Protein AF-A0A954RBP2-F1 (afdb_monomer)

Radius of gyration: 25.39 Å; Cα contacts (8 Å, |Δi|>4): 674; chains: 1; bounding box: 64×48×70 Å

pLDDT: mean 93.19, std 7.04, range [57.62, 98.81]

Foldseek 3Di:
DVVVVVVVVVVVVCVVCVVVVNQQADKDKDKDPWADDPPDDQPLAPDGDLDPTCNTAPMDIDIDRNNQFDPPQDQLADAHPLQVVQQVCVVVVPDCPPPPPNDDDRPHHHCNCSRNVHDDPDDWDWDWDDGDPWIWIDTSFWIATPQFIDGCVVCSNRPDGCCVVCVVVNVVRVVVRVVVVVVVVVDDPDDDFAEADDVVDQKDKFFQLQKDKDDPQWDWPDPDSAQTWIWGAQDQPIKIKGWHFYPDWAKWWKKWWKAADPQFFQWKKWKDDDPWIFIDTHHDHHHDDWDDPPDPDDDDDNTHDGTDIDTRGITGDDGGIDMIMMGGNDTGDRTTMITGIMMIGGDDD

Secondary structure (DSSP, 8-state):
-HHHHHHHHHHHHHHHHHHTT-GGG--EEEE-SSSPSSS--STT-S--TT-SSHHHH---EEEE-TTTSPTT----S---GGGHHHHHHHHTT--GGG-SSPPPPPSS---HHHHHT----PPP--EEEEETTEEEEE-SSEEE-SS-EEETTT-TT--S--TTTSHHHHHHHHHHHHHHHHHHHHS-----PEEE--TT-SEEEEEGGG-EEESSS-EESSSS-TT--EEEE--TT-EEEEEEEESS-EEEEEEEEEEB-GGGTTPEEEEEETTEEEEEE--S-B-PPPPPP--SS---S------EEEEEEEEEE-SEEEEEEEEEEE--SSSPEEEEEEEEEE---

Mean predicted aligned error: 6.08 Å

Structure (mmCIF, N/CA/C/O backbone):
data_AF-A0A954RBP2-F1
#
_entry.id   AF-A0A954RBP2-F1
#
loop_
_atom_site.group_PDB
_atom_site.id
_atom_site.type_symbol
_atom_site.label_atom_id
_atom_site.label_alt_id
_atom_site.label_comp_id
_atom_site.label_asym_id
_atom_site.label_entity_id
_atom_site.label_seq_id
_atom_site.pdbx_PDB_ins_code
_atom_site.Cartn_x
_atom_site.Cartn_y
_atom_site.Cartn_z
_atom_site.occupancy
_atom_site.B_iso_or_equiv
_atom_site.auth_seq_id
_atom_site.auth_comp_id
_atom_site.auth_asym_id
_atom_site.auth_atom_id
_atom_site.pdbx_PDB_model_num
ATOM 1 N N . ALA A 1 1 ? 12.848 -21.775 4.532 1.00 80.69 1 ALA A N 1
ATOM 2 C CA . ALA A 1 1 ? 12.034 -21.264 5.661 1.00 80.69 1 ALA A CA 1
ATOM 3 C C . ALA A 1 1 ? 11.066 -20.135 5.269 1.00 80.69 1 ALA A C 1
ATOM 5 O O . ALA A 1 1 ? 9.955 -20.468 4.902 1.00 80.69 1 ALA A O 1
ATOM 6 N N . MET A 1 2 ? 11.398 -18.828 5.310 1.00 86.25 2 MET A N 1
ATOM 7 C CA . MET A 1 2 ? 10.378 -17.778 5.044 1.00 86.25 2 MET A CA 1
ATOM 8 C C . MET A 1 2 ? 9.883 -17.745 3.587 1.00 86.25 2 MET A C 1
ATOM 10 O O . MET A 1 2 ? 8.676 -17.729 3.368 1.00 86.25 2 MET A O 1
ATOM 14 N N . CYS A 1 3 ? 10.783 -17.803 2.597 1.00 88.38 3 CYS A N 1
ATOM 15 C CA . CYS A 1 3 ? 10.382 -17.874 1.182 1.00 88.38 3 CYS A CA 1
ATOM 16 C C . CYS A 1 3 ? 9.591 -19.157 0.876 1.00 88.38 3 CYS A C 1
ATOM 18 O O . CYS A 1 3 ? 8.597 -19.141 0.165 1.00 88.38 3 CYS A O 1
ATOM 20 N N . GLU A 1 4 ? 10.007 -20.267 1.477 1.00 91.56 4 GLU A N 1
ATOM 21 C CA . GLU A 1 4 ? 9.331 -21.562 1.379 1.00 91.56 4 GLU A CA 1
ATOM 22 C C . GLU A 1 4 ? 7.924 -21.534 1.995 1.00 91.56 4 GLU A C 1
ATOM 24 O O . GLU A 1 4 ? 6.985 -22.036 1.389 1.00 91.56 4 GLU A O 1
ATOM 29 N N . ASN A 1 5 ? 7.741 -20.859 3.135 1.00 92.38 5 ASN A N 1
ATOM 30 C CA . ASN A 1 5 ? 6.422 -20.645 3.728 1.00 92.38 5 ASN A CA 1
ATOM 31 C C . ASN A 1 5 ? 5.496 -19.849 2.792 1.00 92.38 5 ASN A C 1
ATOM 33 O O . ASN A 1 5 ? 4.314 -20.171 2.684 1.00 92.38 5 ASN A O 1
ATOM 37 N N . ILE A 1 6 ? 6.010 -18.837 2.082 1.00 93.06 6 ILE A N 1
ATOM 38 C CA . ILE A 1 6 ? 5.234 -18.140 1.041 1.00 93.06 6 ILE A CA 1
ATOM 39 C C . ILE A 1 6 ? 4.828 -19.135 -0.054 1.00 93.06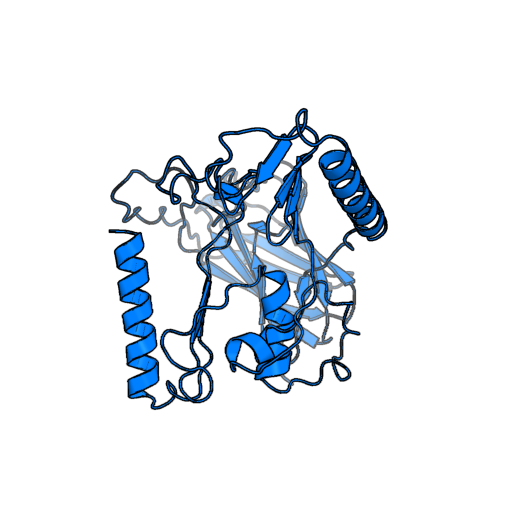 6 ILE A C 1
ATOM 41 O O . ILE A 1 6 ? 3.649 -19.210 -0.394 1.00 93.06 6 ILE A O 1
ATOM 45 N N . GLY A 1 7 ? 5.766 -19.959 -0.532 1.00 93.50 7 GLY A N 1
ATOM 46 C CA . GLY A 1 7 ? 5.492 -21.020 -1.506 1.00 93.50 7 GLY A CA 1
ATOM 47 C C . GLY A 1 7 ? 4.397 -21.996 -1.055 1.00 93.50 7 GLY A C 1
ATOM 48 O O . GLY A 1 7 ? 3.461 -22.260 -1.808 1.00 93.50 7 GLY A O 1
ATOM 49 N N . TRP A 1 8 ? 4.441 -22.476 0.191 1.00 96.06 8 TRP A N 1
ATOM 50 C CA . TRP A 1 8 ? 3.399 -23.349 0.746 1.00 96.06 8 TRP A CA 1
ATOM 51 C C . TRP A 1 8 ? 2.033 -22.668 0.824 1.00 96.06 8 TRP A C 1
ATOM 53 O O . TRP A 1 8 ? 1.021 -23.291 0.505 1.00 96.06 8 TRP A O 1
ATOM 63 N N . ASN A 1 9 ? 1.977 -21.392 1.213 1.00 96.25 9 ASN A N 1
ATOM 64 C CA . ASN A 1 9 ? 0.712 -20.657 1.255 1.00 96.25 9 ASN A CA 1
ATOM 65 C C . ASN A 1 9 ? 0.143 -20.402 -0.148 1.00 96.25 9 ASN A C 1
ATOM 67 O O . ASN A 1 9 ? -1.067 -20.540 -0.332 1.00 96.25 9 ASN A O 1
ATOM 71 N N . MET A 1 10 ? 0.991 -20.151 -1.150 1.00 96.12 10 MET A N 1
ATOM 72 C CA . MET A 1 10 ? 0.561 -20.120 -2.553 1.00 96.12 10 MET A CA 1
ATOM 73 C C . MET A 1 10 ? 0.016 -21.479 -3.004 1.00 96.12 10 MET A C 1
ATOM 75 O O . MET A 1 10 ? -1.047 -21.536 -3.615 1.00 96.12 10 MET A O 1
ATOM 79 N N . GLY A 1 11 ? 0.676 -22.581 -2.636 1.00 97.12 11 GLY A N 1
ATOM 80 C CA . GLY A 1 11 ? 0.183 -23.933 -2.915 1.00 97.12 11 GLY A CA 1
ATOM 81 C C . GLY A 1 11 ? -1.191 -24.209 -2.296 1.00 97.12 11 GLY A C 1
ATOM 82 O O . GLY A 1 11 ? -2.064 -24.772 -2.953 1.00 97.12 11 GLY A O 1
ATOM 83 N N . ARG A 1 12 ? -1.428 -23.755 -1.058 1.00 98.19 12 ARG A N 1
ATOM 84 C CA . ARG A 1 12 ? -2.740 -23.860 -0.392 1.00 98.19 12 ARG A CA 1
ATOM 85 C C . ARG A 1 12 ? -3.827 -23.074 -1.125 1.00 98.19 12 ARG A C 1
ATOM 87 O O . ARG A 1 12 ? -4.932 -23.590 -1.274 1.00 98.19 12 ARG A O 1
ATOM 94 N N . LEU A 1 13 ? -3.521 -21.857 -1.580 1.00 97.94 13 LEU A N 1
ATOM 95 C CA . LEU A 1 13 ? -4.445 -21.041 -2.372 1.00 97.94 13 LEU A CA 1
ATOM 96 C C . LEU A 1 13 ? -4.804 -21.736 -3.690 1.00 97.94 13 LEU A C 1
ATOM 98 O O . LEU A 1 13 ? -5.984 -21.899 -3.987 1.00 97.94 13 LEU A O 1
ATOM 102 N N . LEU A 1 14 ? -3.796 -22.179 -4.446 1.00 97.81 14 LEU A N 1
ATOM 103 C CA . LEU A 1 14 ? -3.988 -22.850 -5.735 1.00 97.81 14 LEU A CA 1
ATOM 104 C C . LEU A 1 14 ? -4.824 -24.122 -5.585 1.00 97.81 14 LEU A C 1
ATOM 106 O O . LEU A 1 14 ? -5.839 -24.261 -6.260 1.00 97.81 14 LEU A O 1
ATOM 110 N N . LYS A 1 15 ? -4.484 -24.974 -4.609 1.00 98.50 15 LYS A N 1
ATOM 111 C CA . LYS A 1 15 ? -5.266 -26.174 -4.294 1.00 98.50 15 LYS A CA 1
ATOM 112 C C . LYS A 1 15 ? -6.728 -25.830 -4.007 1.00 98.50 15 LYS A C 1
ATOM 114 O O . LYS A 1 15 ? -7.626 -26.538 -4.454 1.00 98.50 15 LYS A O 1
ATOM 119 N N . LYS A 1 16 ? -6.985 -24.739 -3.276 1.00 98.56 16 LYS A N 1
ATOM 120 C CA . LYS A 1 16 ? -8.357 -24.338 -2.966 1.00 98.56 16 LYS A CA 1
ATOM 121 C C . LYS A 1 16 ? -9.122 -23.870 -4.204 1.00 98.56 16 LYS A C 1
ATOM 123 O O . LYS A 1 16 ? -10.302 -24.185 -4.329 1.00 98.56 16 LYS A O 1
ATOM 128 N N . LEU A 1 17 ? -8.471 -23.150 -5.115 1.00 98.50 17 LEU A N 1
ATOM 129 C CA . LEU A 1 17 ? -9.073 -22.760 -6.392 1.00 98.50 17 LEU A CA 1
ATOM 130 C C . LEU A 1 17 ? -9.397 -23.983 -7.261 1.00 98.50 17 LEU A C 1
ATOM 132 O O . LEU A 1 17 ? -10.464 -24.007 -7.872 1.00 98.50 17 LEU A O 1
ATOM 136 N N . ASP A 1 18 ? -8.534 -25.002 -7.271 1.00 98.31 18 ASP A N 1
ATOM 137 C CA . ASP A 1 18 ? -8.777 -26.262 -7.988 1.00 98.31 18 ASP A CA 1
ATOM 138 C C . ASP A 1 18 ? -9.963 -27.035 -7.385 1.00 98.31 18 ASP A C 1
ATOM 140 O O . ASP A 1 18 ? -10.881 -27.425 -8.105 1.00 98.31 18 ASP A O 1
ATOM 144 N N . GLU A 1 19 ? -10.002 -27.196 -6.055 1.00 98.56 19 GLU A N 1
ATOM 145 C CA . GLU A 1 19 ? -11.115 -27.840 -5.330 1.00 98.56 19 GLU A CA 1
ATOM 146 C C . GLU A 1 19 ? -12.466 -27.168 -5.616 1.00 98.56 19 GLU A C 1
ATOM 148 O O . GLU A 1 19 ? -13.489 -27.841 -5.744 1.00 98.56 19 GLU A O 1
ATOM 153 N N . LEU A 1 20 ? -12.471 -25.835 -5.708 1.00 98.62 20 LEU A N 1
ATOM 154 C CA . LEU A 1 20 ? -13.660 -25.037 -6.010 1.00 98.62 20 LEU A CA 1
ATOM 155 C C . LEU A 1 20 ? -13.960 -24.950 -7.514 1.00 98.62 20 LEU A C 1
ATOM 157 O O . LEU A 1 20 ? -14.972 -24.359 -7.884 1.00 98.62 20 LEU A O 1
ATOM 161 N N . LYS A 1 21 ? -13.112 -25.532 -8.374 1.00 98.38 21 LYS A N 1
ATOM 162 C CA . LYS A 1 21 ? -13.199 -25.456 -9.843 1.00 98.38 21 LYS A CA 1
ATOM 163 C C . LYS A 1 21 ? -13.188 -24.018 -10.381 1.00 98.38 21 LYS A C 1
ATOM 165 O O . LYS A 1 21 ? -13.828 -23.718 -11.383 1.00 98.38 21 LYS A O 1
ATOM 170 N N . LEU A 1 22 ? -12.450 -23.130 -9.716 1.00 98.50 22 LEU A N 1
ATOM 171 C CA . LEU A 1 22 ? -12.299 -21.716 -10.080 1.00 98.50 22 LEU A CA 1
ATOM 172 C C . LEU A 1 22 ? -10.959 -21.417 -10.767 1.00 98.50 22 LEU A C 1
ATOM 174 O O . LEU A 1 22 ? -10.788 -20.345 -11.343 1.00 98.50 22 LEU A O 1
ATOM 178 N N . ALA A 1 23 ? -9.997 -22.342 -10.710 1.00 97.75 23 ALA A N 1
ATOM 179 C CA . ALA A 1 23 ? -8.610 -22.083 -11.095 1.00 97.75 23 ALA A CA 1
ATOM 180 C C . ALA A 1 23 ? -8.402 -21.691 -12.565 1.00 97.75 23 ALA A C 1
ATOM 182 O O . ALA A 1 23 ? -7.452 -20.956 -12.848 1.00 97.75 23 ALA A O 1
ATOM 183 N N . GLU A 1 24 ? -9.257 -22.172 -13.472 1.00 98.19 24 GLU A N 1
ATOM 184 C CA . GLU A 1 24 ? -9.170 -21.887 -14.908 1.00 98.19 24 GLU A CA 1
ATOM 185 C C . GLU A 1 24 ? -9.475 -20.420 -15.221 1.00 98.19 24 GLU A C 1
ATOM 187 O O . GLU A 1 24 ? -8.760 -19.792 -16.002 1.00 98.19 24 GLU A O 1
ATOM 192 N N . ASP A 1 25 ? -10.489 -19.853 -14.564 1.00 97.81 25 ASP A N 1
ATOM 193 C CA . ASP A 1 25 ? -10.988 -18.498 -14.824 1.00 97.81 25 ASP A CA 1
ATOM 194 C C . ASP A 1 25 ? -10.683 -17.519 -13.684 1.00 97.81 25 ASP A C 1
ATOM 196 O O . ASP A 1 25 ? -11.440 -16.596 -13.400 1.00 97.81 25 ASP A O 1
ATOM 200 N N . THR A 1 26 ? -9.560 -17.742 -13.001 1.00 98.38 26 THR A N 1
ATOM 201 C CA . THR A 1 26 ? -9.036 -16.838 -11.975 1.00 98.38 26 THR A CA 1
ATOM 202 C C . THR A 1 26 ? -7.703 -16.266 -12.438 1.00 98.38 26 THR A C 1
ATOM 204 O O . THR A 1 26 ? -6.767 -17.019 -12.722 1.00 98.38 26 THR A O 1
ATOM 207 N N . ILE A 1 27 ? -7.594 -14.937 -12.455 1.00 98.44 27 ILE A N 1
ATOM 208 C CA . ILE A 1 27 ? -6.319 -14.241 -12.641 1.00 98.44 27 ILE A CA 1
ATOM 209 C C . ILE A 1 27 ? -5.589 -14.210 -11.295 1.00 98.44 27 ILE A C 1
ATOM 211 O O . ILE A 1 27 ? -6.096 -13.679 -10.308 1.00 98.44 27 ILE A O 1
ATOM 215 N N . ILE A 1 28 ? -4.381 -14.765 -11.254 1.00 97.94 28 ILE A N 1
ATOM 216 C CA . ILE A 1 28 ? -3.501 -14.734 -10.084 1.00 97.94 28 ILE A CA 1
ATOM 217 C C . ILE A 1 28 ? -2.283 -13.889 -10.428 1.00 97.94 28 ILE A C 1
ATOM 219 O O . ILE A 1 28 ? -1.541 -14.221 -11.352 1.00 97.94 28 ILE A O 1
ATOM 223 N N . VAL A 1 29 ? -2.062 -12.829 -9.652 1.00 97.69 29 VAL A N 1
ATOM 224 C CA . VAL A 1 29 ? -0.861 -11.993 -9.726 1.00 97.69 29 VAL A CA 1
ATOM 225 C C . VAL A 1 29 ? -0.016 -12.244 -8.482 1.00 97.69 29 VAL A C 1
ATOM 227 O O . VAL A 1 29 ? -0.481 -12.046 -7.361 1.00 97.69 29 VAL A O 1
ATOM 230 N N . TYR A 1 30 ? 1.228 -12.671 -8.673 1.00 96.75 30 TYR A N 1
ATOM 231 C CA . TYR A 1 30 ? 2.239 -12.708 -7.620 1.00 96.75 30 TYR A CA 1
ATOM 232 C C . TYR A 1 30 ? 3.254 -11.604 -7.881 1.00 96.75 30 TYR A C 1
ATOM 234 O O . TYR A 1 30 ? 3.835 -11.560 -8.964 1.00 96.75 30 TYR A O 1
ATOM 242 N N . LEU A 1 31 ? 3.499 -10.748 -6.890 1.00 95.00 31 LEU A N 1
ATOM 243 C CA . LEU A 1 31 ? 4.483 -9.673 -6.975 1.00 95.00 31 LEU A CA 1
ATOM 244 C C . LEU A 1 31 ? 5.209 -9.445 -5.643 1.00 95.00 31 LEU A C 1
ATOM 246 O O . LEU A 1 31 ? 4.693 -9.794 -4.582 1.00 95.00 31 LEU A O 1
ATOM 250 N N . SER A 1 32 ? 6.384 -8.816 -5.710 1.00 93.50 32 SER A N 1
ATOM 251 C CA . SER A 1 32 ? 7.058 -8.201 -4.555 1.00 93.50 32 SER A CA 1
ATOM 252 C C . SER A 1 32 ? 6.985 -6.677 -4.660 1.00 93.50 32 SER A C 1
ATOM 254 O O . SER A 1 32 ? 7.186 -6.126 -5.742 1.00 93.50 32 SER A O 1
ATOM 256 N N . ASP A 1 33 ? 6.726 -5.997 -3.544 1.00 93.44 33 ASP A N 1
ATOM 257 C CA . ASP A 1 33 ? 6.553 -4.537 -3.474 1.00 93.44 33 ASP A CA 1
ATOM 258 C C . ASP A 1 33 ? 7.841 -3.757 -3.790 1.00 93.44 33 ASP A C 1
ATOM 260 O O . ASP A 1 33 ? 7.811 -2.700 -4.412 1.00 93.44 33 ASP A O 1
ATOM 264 N N . ASN A 1 34 ? 8.981 -4.300 -3.375 1.00 95.12 34 ASN A N 1
ATOM 265 C CA . ASN A 1 34 ? 10.315 -3.743 -3.563 1.00 95.12 34 ASN A CA 1
ATOM 266 C C . ASN A 1 34 ? 11.371 -4.859 -3.563 1.00 95.12 34 ASN A C 1
ATOM 268 O O . ASN A 1 34 ? 11.090 -6.014 -3.220 1.00 95.12 34 ASN A O 1
ATOM 272 N N . GLY A 1 35 ? 12.617 -4.477 -3.844 1.00 95.00 35 GLY A N 1
ATOM 273 C CA . GLY A 1 35 ? 13.798 -5.298 -3.588 1.00 95.00 35 GLY A CA 1
ATOM 274 C C . GLY A 1 35 ? 13.943 -5.711 -2.116 1.00 95.00 35 GLY A C 1
ATOM 275 O O . GLY A 1 35 ? 13.211 -5.225 -1.247 1.00 95.00 35 GLY A O 1
ATOM 276 N N . PRO A 1 36 ? 14.886 -6.608 -1.782 1.00 93.94 36 PRO A N 1
ATOM 277 C CA . PRO A 1 36 ? 14.967 -7.157 -0.440 1.00 93.94 36 PRO A CA 1
ATOM 278 C C . PRO A 1 36 ? 15.262 -6.079 0.599 1.00 93.94 36 PRO A C 1
ATOM 280 O O . PRO A 1 36 ? 16.097 -5.193 0.409 1.00 93.94 36 PRO A O 1
ATOM 283 N N . ASN A 1 37 ? 14.620 -6.204 1.757 1.00 87.75 37 ASN A N 1
ATOM 284 C CA . ASN A 1 37 ? 15.145 -5.576 2.959 1.00 87.75 37 ASN A CA 1
ATOM 285 C C . ASN A 1 37 ? 16.475 -6.275 3.324 1.00 87.75 37 ASN A C 1
ATOM 287 O O . ASN A 1 37 ? 16.586 -7.484 3.126 1.00 87.75 37 ASN A O 1
ATOM 291 N N . SER A 1 38 ? 17.463 -5.551 3.849 1.00 86.25 38 SER A N 1
ATOM 292 C CA . SER A 1 38 ? 18.815 -6.054 4.175 1.00 86.25 38 SER A CA 1
ATOM 293 C C . SER A 1 38 ? 19.615 -6.693 3.009 1.00 86.25 38 SER A C 1
ATOM 295 O O . SER A 1 38 ? 19.251 -6.575 1.843 1.00 86.25 38 SER A O 1
ATOM 297 N N . TRP A 1 39 ? 20.788 -7.275 3.303 1.00 83.94 39 TRP A N 1
ATOM 298 C CA . TRP A 1 39 ? 21.688 -7.893 2.315 1.00 83.94 39 TRP A CA 1
ATOM 299 C C . TRP A 1 39 ? 21.271 -9.333 2.006 1.00 83.94 39 TRP A C 1
ATOM 301 O O . TRP A 1 39 ? 21.904 -10.292 2.442 1.00 83.94 39 TRP A O 1
ATOM 311 N N . ARG A 1 40 ? 20.155 -9.477 1.293 1.00 90.19 40 ARG A N 1
ATOM 312 C CA . ARG A 1 40 ? 19.683 -10.765 0.772 1.00 90.19 40 ARG A CA 1
ATOM 313 C C . ARG A 1 40 ? 20.007 -10.863 -0.711 1.00 90.19 40 ARG A C 1
ATOM 315 O O . ARG A 1 40 ? 20.168 -9.845 -1.378 1.00 90.19 40 ARG A O 1
ATOM 322 N N . TRP A 1 41 ? 20.080 -12.090 -1.216 1.00 91.25 41 TRP A N 1
ATOM 323 C CA . TRP A 1 41 ? 20.320 -12.320 -2.635 1.00 91.25 41 TRP A CA 1
ATOM 324 C C . TRP A 1 41 ? 19.219 -11.677 -3.488 1.00 91.25 41 TRP A C 1
ATOM 326 O O . TRP A 1 41 ? 18.030 -11.875 -3.237 1.00 91.25 41 TRP A O 1
ATOM 336 N N . ASN A 1 42 ? 19.636 -10.904 -4.485 1.00 94.06 42 ASN A N 1
ATOM 337 C CA . ASN A 1 42 ? 18.791 -10.169 -5.423 1.00 94.06 42 ASN A CA 1
ATOM 338 C C . ASN A 1 42 ? 19.293 -10.341 -6.869 1.00 94.06 42 ASN A C 1
ATOM 340 O O . ASN A 1 42 ? 19.175 -9.424 -7.670 1.00 94.06 42 ASN A O 1
ATOM 344 N N . GLY A 1 43 ? 19.919 -11.477 -7.193 1.00 92.50 43 GLY A N 1
ATOM 345 C CA . GLY A 1 43 ? 20.472 -11.712 -8.532 1.00 92.50 43 GLY A CA 1
ATOM 346 C C . GLY A 1 43 ? 21.681 -10.838 -8.876 1.00 92.50 43 GLY A C 1
ATOM 347 O O . GLY A 1 43 ? 21.809 -10.419 -10.018 1.00 92.50 43 GLY A O 1
ATOM 348 N N . GLU A 1 44 ? 22.533 -10.533 -7.889 1.00 93.56 44 GLU A N 1
ATOM 349 C CA . GLU A 1 44 ? 23.730 -9.672 -8.020 1.00 93.56 44 GLU A CA 1
ATOM 350 C C . GLU A 1 44 ? 23.449 -8.211 -8.403 1.00 93.56 44 GLU A C 1
ATOM 352 O O . GLU A 1 44 ? 24.375 -7.448 -8.684 1.00 93.56 44 GLU A O 1
ATOM 357 N N . MET A 1 45 ? 22.182 -7.802 -8.394 1.00 95.94 45 MET A N 1
ATOM 358 C CA . MET A 1 45 ? 21.786 -6.453 -8.763 1.00 95.94 45 MET A CA 1
ATOM 359 C C . MET A 1 45 ? 22.247 -5.436 -7.715 1.00 95.94 45 MET A C 1
ATOM 361 O O . MET A 1 45 ? 22.239 -5.689 -6.506 1.00 95.94 45 MET A O 1
ATOM 365 N N . LYS A 1 46 ? 22.624 -4.240 -8.165 1.00 95.94 46 LYS A N 1
ATOM 366 C CA . LYS A 1 46 ? 23.017 -3.159 -7.259 1.00 95.94 46 LYS A CA 1
ATOM 367 C C . LYS A 1 46 ? 21.821 -2.669 -6.445 1.00 95.94 46 LYS A C 1
ATOM 369 O O . LYS A 1 46 ? 20.724 -2.492 -6.963 1.00 95.94 46 LYS A O 1
ATOM 374 N N . GLY A 1 47 ? 22.063 -2.376 -5.171 1.00 95.06 47 GLY A N 1
ATOM 375 C CA . GLY A 1 47 ? 21.071 -1.783 -4.278 1.00 95.06 47 GLY A CA 1
ATOM 376 C C . GLY A 1 47 ? 20.076 -2.783 -3.689 1.00 95.06 47 GLY A C 1
ATOM 377 O O . GLY A 1 47 ? 20.183 -3.992 -3.863 1.00 95.06 47 GLY A O 1
ATOM 378 N N . ARG A 1 48 ? 19.146 -2.256 -2.896 1.00 95.62 48 ARG A N 1
ATOM 379 C CA . ARG A 1 48 ? 18.173 -3.009 -2.090 1.00 95.62 48 ARG A CA 1
ATOM 380 C C . ARG A 1 48 ? 17.009 -2.084 -1.729 1.00 95.62 48 ARG A C 1
ATOM 382 O O . ARG A 1 48 ? 16.996 -0.933 -2.167 1.00 95.62 48 ARG A O 1
ATOM 389 N N . LYS A 1 49 ? 16.066 -2.531 -0.893 1.00 95.69 49 LYS A N 1
ATOM 390 C CA . LYS A 1 49 ? 14.967 -1.681 -0.399 1.00 95.69 49 LYS A CA 1
ATOM 391 C C . LYS A 1 49 ? 15.461 -0.285 0.024 1.00 95.69 49 LYS A C 1
ATOM 393 O O . LYS A 1 49 ? 16.434 -0.163 0.771 1.00 95.69 49 LYS A O 1
ATOM 398 N N . GLY A 1 50 ? 14.772 0.753 -0.454 1.00 94.69 50 GLY A N 1
ATOM 399 C CA . GLY A 1 50 ? 15.128 2.158 -0.229 1.00 94.69 50 GLY A CA 1
ATOM 400 C C . GLY A 1 50 ? 16.180 2.719 -1.196 1.00 94.69 50 GLY A C 1
ATOM 401 O O . GLY A 1 50 ? 16.774 3.771 -0.926 1.00 94.69 50 GLY A O 1
ATOM 402 N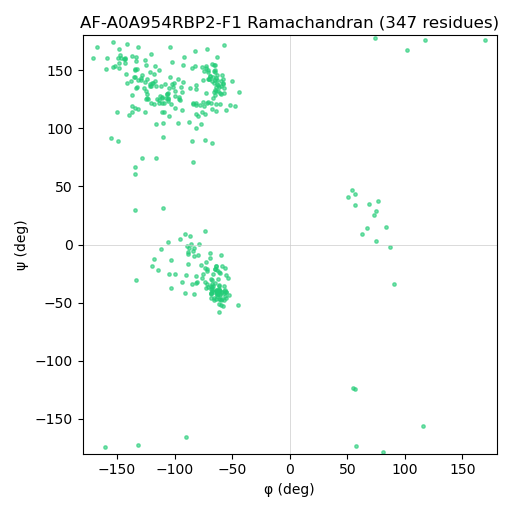 N . SER A 1 51 ? 16.451 2.027 -2.309 1.00 95.56 51 SER A N 1
ATOM 403 C CA . SER A 1 51 ? 17.320 2.528 -3.372 1.00 95.56 51 SER A CA 1
ATOM 404 C C . SER A 1 51 ? 16.614 2.712 -4.714 1.00 95.56 51 SER A C 1
ATOM 406 O O . SER A 1 51 ? 15.634 2.059 -5.052 1.00 95.56 51 SER A O 1
ATOM 408 N N . VAL A 1 52 ? 17.218 3.641 -5.451 1.00 97.06 52 VAL A N 1
ATOM 409 C CA . VAL A 1 52 ? 17.131 3.939 -6.879 1.00 97.06 52 VAL A CA 1
ATOM 410 C C . VAL A 1 52 ? 17.518 2.873 -7.884 1.00 97.06 52 VAL A C 1
ATOM 412 O O . VAL A 1 52 ? 17.462 3.143 -9.072 1.00 97.06 52 VAL A O 1
ATOM 415 N N . ASP A 1 53 ? 18.099 1.770 -7.424 1.00 97.25 53 ASP A N 1
ATOM 416 C CA . ASP A 1 53 ? 18.896 0.854 -8.249 1.00 97.25 53 ASP A CA 1
ATOM 417 C C . ASP A 1 53 ? 18.100 -0.413 -8.586 1.00 97.25 53 ASP A C 1
ATOM 419 O O . ASP A 1 53 ? 17.032 -0.651 -8.019 1.00 97.25 53 ASP A O 1
ATOM 423 N N . GL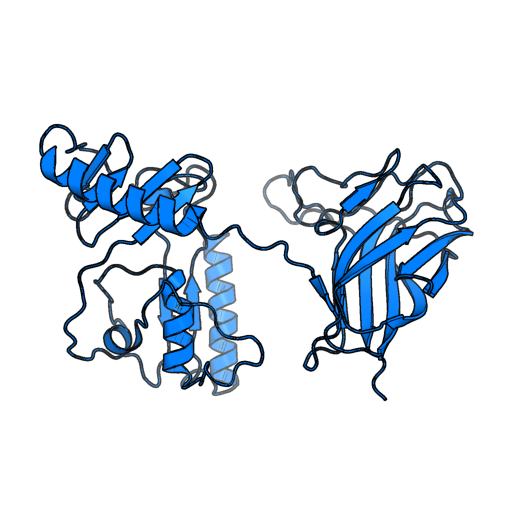U A 1 54 ? 18.609 -1.250 -9.491 1.00 96.56 54 GLU A N 1
ATOM 424 C CA . GLU A 1 54 ? 17.865 -2.393 -10.035 1.00 96.56 54 GLU A CA 1
ATOM 425 C C . GLU A 1 54 ? 17.488 -3.386 -8.936 1.00 96.56 54 GLU A C 1
ATOM 427 O O . GLU A 1 54 ? 16.345 -3.823 -8.865 1.00 96.56 54 GLU A O 1
ATOM 432 N N . GLY A 1 55 ? 18.391 -3.641 -7.991 1.00 96.44 55 GLY A N 1
ATOM 433 C CA . GLY A 1 55 ? 18.135 -4.486 -6.829 1.00 96.44 55 GLY A CA 1
ATOM 434 C C . GLY A 1 55 ? 17.163 -3.881 -5.814 1.00 96.44 55 GLY A C 1
ATOM 435 O O . GLY A 1 55 ? 16.733 -4.590 -4.908 1.00 96.44 55 GLY A O 1
ATOM 436 N N . GLY A 1 56 ? 16.829 -2.593 -5.929 1.00 95.94 56 GLY A N 1
ATOM 437 C CA . GLY A 1 56 ? 15.817 -1.914 -5.119 1.00 95.94 56 GLY A CA 1
ATOM 438 C C . GLY A 1 56 ? 14.427 -1.894 -5.758 1.00 95.94 56 GLY A C 1
ATOM 439 O O . GLY A 1 56 ? 13.440 -1.959 -5.023 1.00 95.94 56 GLY A O 1
ATOM 440 N N . VAL A 1 57 ? 14.348 -1.844 -7.095 1.00 96.12 57 VAL A N 1
ATOM 441 C CA . VAL A 1 57 ? 13.084 -1.639 -7.832 1.00 96.12 57 VAL A CA 1
ATOM 442 C C . VAL A 1 57 ? 12.636 -2.823 -8.692 1.00 96.12 57 VAL A C 1
ATOM 444 O O . VAL A 1 57 ? 11.452 -2.917 -9.009 1.00 96.12 57 VAL A O 1
ATOM 447 N N . ARG A 1 58 ? 13.538 -3.731 -9.087 1.00 95.44 58 ARG A N 1
ATOM 448 C CA . ARG A 1 58 ? 13.178 -4.923 -9.862 1.00 95.44 58 ARG A CA 1
ATOM 449 C C . ARG A 1 58 ? 12.700 -6.020 -8.919 1.00 95.44 58 ARG A C 1
ATOM 451 O O . ARG A 1 58 ? 13.439 -6.485 -8.053 1.00 95.44 58 ARG A O 1
ATOM 458 N N . SER A 1 59 ? 11.472 -6.464 -9.150 1.00 92.88 59 SER A N 1
ATOM 459 C CA . SER A 1 59 ? 10.782 -7.473 -8.349 1.00 92.88 59 SER A CA 1
ATOM 460 C C . SER A 1 59 ? 10.300 -8.633 -9.223 1.00 92.88 59 SER A C 1
ATOM 462 O O . SER A 1 59 ? 10.039 -8.431 -10.411 1.00 92.88 59 SER A O 1
ATOM 464 N N . PRO A 1 60 ? 10.130 -9.843 -8.661 1.00 93.62 60 PRO A N 1
ATOM 465 C CA . PRO A 1 60 ? 9.389 -10.904 -9.331 1.00 93.62 60 PRO A CA 1
ATOM 466 C C . PRO A 1 60 ? 7.951 -10.456 -9.616 1.00 93.62 60 PRO A C 1
ATOM 468 O O . PRO A 1 60 ? 7.306 -9.894 -8.730 1.00 93.62 60 PRO A O 1
ATOM 471 N N . LEU A 1 61 ? 7.457 -10.746 -10.820 1.00 96.00 61 LEU A N 1
ATOM 472 C CA . LEU A 1 61 ? 6.063 -10.581 -11.223 1.00 96.00 61 LEU A CA 1
ATOM 473 C C . LEU A 1 61 ? 5.643 -11.816 -12.025 1.00 96.00 61 LEU A C 1
ATOM 475 O O . LEU A 1 61 ? 6.214 -12.091 -13.077 1.00 96.00 61 LEU A O 1
ATOM 479 N N . PHE A 1 62 ? 4.645 -12.546 -11.534 1.00 96.81 62 PHE A N 1
ATOM 480 C CA . PHE A 1 62 ? 4.021 -13.655 -12.254 1.00 96.81 62 PHE A CA 1
ATOM 481 C C . PHE A 1 62 ? 2.534 -13.375 -12.410 1.00 96.81 62 PHE A C 1
ATOM 483 O O . PHE A 1 62 ? 1.874 -12.980 -11.449 1.00 96.81 62 PHE A O 1
ATOM 490 N N . VAL A 1 63 ? 2.007 -13.629 -13.605 1.00 97.94 63 VAL A N 1
ATOM 491 C CA . VAL A 1 63 ? 0.576 -13.547 -13.904 1.00 97.94 63 VAL A CA 1
ATOM 492 C C . VAL A 1 63 ? 0.132 -14.899 -14.446 1.00 97.94 63 VAL A C 1
ATOM 494 O O . VAL A 1 63 ? 0.719 -15.414 -15.396 1.00 97.94 63 VAL A O 1
ATOM 497 N N . ARG A 1 64 ? -0.891 -15.494 -13.832 1.00 97.75 64 ARG A N 1
ATOM 498 C CA . ARG A 1 64 ? -1.469 -16.781 -14.238 1.00 97.75 64 ARG A CA 1
ATOM 499 C C . ARG A 1 64 ? -2.959 -16.609 -14.497 1.00 97.75 64 ARG A C 1
ATOM 501 O O . ARG A 1 64 ? -3.679 -16.190 -13.600 1.00 97.75 64 ARG A O 1
ATOM 508 N N . TRP A 1 65 ? -3.409 -17.008 -15.683 1.00 98.38 65 TRP A N 1
ATOM 509 C CA . TRP A 1 65 ? -4.826 -17.140 -16.032 1.00 98.38 65 TRP A CA 1
ATOM 510 C C . TRP A 1 65 ? -4.979 -18.271 -17.061 1.00 98.38 65 TRP A C 1
ATOM 512 O O . TRP A 1 65 ? -4.860 -18.011 -18.258 1.00 98.38 65 TRP A O 1
ATOM 522 N N . PRO A 1 66 ? -5.161 -19.533 -16.627 1.00 97.94 66 PRO A N 1
ATOM 523 C CA . PRO A 1 66 ? -5.025 -20.704 -17.503 1.00 97.94 66 PRO A CA 1
ATOM 524 C C . PRO A 1 66 ? -5.933 -20.684 -18.731 1.00 97.94 66 PRO A C 1
ATOM 526 O O . PRO A 1 66 ? -5.502 -21.061 -19.817 1.00 97.94 66 PRO A O 1
ATOM 529 N N . LYS A 1 67 ? -7.154 -20.155 -18.587 1.00 97.75 67 LYS A N 1
ATOM 530 C CA . LYS A 1 67 ? -8.122 -20.038 -19.682 1.00 97.75 67 LYS A CA 1
ATOM 531 C C . LYS A 1 67 ? -7.629 -19.181 -20.856 1.00 97.75 67 LYS A C 1
ATOM 533 O O . LYS A 1 67 ? -8.153 -19.325 -21.957 1.00 97.75 67 LYS A O 1
ATOM 538 N N . ARG A 1 68 ? -6.689 -18.250 -20.638 1.00 97.81 68 ARG A N 1
ATOM 539 C CA . ARG A 1 68 ? -6.318 -17.223 -21.636 1.00 97.81 68 ARG A CA 1
ATOM 540 C C . ARG A 1 68 ? -4.815 -17.026 -21.833 1.00 97.81 68 ARG A C 1
ATOM 542 O O . ARG A 1 68 ? -4.407 -16.673 -22.932 1.00 97.81 68 ARG A O 1
ATOM 549 N N . ILE A 1 69 ? -3.997 -17.240 -20.806 1.00 98.00 69 ILE A N 1
ATOM 550 C CA . ILE A 1 69 ? -2.544 -17.035 -20.845 1.00 98.00 69 ILE A CA 1
ATOM 551 C C . ILE A 1 69 ? -1.852 -18.392 -20.959 1.00 98.00 69 ILE A C 1
ATOM 553 O O . ILE A 1 69 ? -1.979 -19.243 -20.078 1.00 98.00 69 ILE A O 1
ATOM 557 N N . SER A 1 70 ? -1.074 -18.572 -22.028 1.00 96.62 70 SER A N 1
ATOM 558 C CA . SER A 1 70 ? -0.291 -19.790 -22.244 1.00 96.62 70 SER A CA 1
ATOM 559 C C . SER A 1 70 ? 0.740 -20.003 -21.121 1.00 96.62 70 SER A C 1
ATOM 561 O O . SER A 1 70 ? 1.443 -19.057 -20.748 1.00 96.62 70 SER A O 1
ATOM 563 N N . PRO A 1 71 ? 0.887 -21.232 -20.594 1.00 96.75 71 PRO A N 1
ATOM 564 C CA . PRO A 1 71 ? 1.876 -21.527 -19.563 1.00 96.75 71 PRO A CA 1
ATOM 565 C C . PRO A 1 71 ? 3.303 -21.301 -20.081 1.00 96.75 71 PRO A C 1
ATOM 567 O O . PRO A 1 71 ? 3.599 -21.547 -21.247 1.00 96.75 71 PRO A O 1
ATOM 570 N N . GLY A 1 72 ? 4.198 -20.840 -19.203 1.00 95.50 72 GLY A N 1
ATOM 571 C CA . GLY A 1 72 ? 5.615 -20.628 -19.527 1.00 95.50 72 GLY A CA 1
ATOM 572 C C . GLY A 1 72 ? 5.915 -19.402 -20.395 1.00 95.50 72 GLY A C 1
ATOM 573 O O . GLY A 1 72 ? 7.075 -19.177 -20.734 1.00 95.50 72 GLY A O 1
ATOM 574 N N . ARG A 1 73 ? 4.906 -18.594 -20.745 1.00 95.25 73 ARG A N 1
ATOM 575 C CA . ARG A 1 73 ? 5.108 -17.352 -21.496 1.00 95.25 73 ARG A CA 1
ATOM 576 C C . ARG A 1 73 ? 5.975 -16.367 -20.709 1.00 95.25 73 ARG A C 1
ATOM 578 O O . ARG A 1 73 ? 5.693 -16.070 -19.550 1.00 95.25 73 ARG A O 1
ATOM 585 N N . MET A 1 74 ? 6.979 -15.814 -21.385 1.00 96.38 74 MET A N 1
ATOM 586 C CA . MET A 1 74 ? 7.830 -14.739 -20.880 1.00 96.38 74 MET A CA 1
ATOM 587 C C . MET A 1 74 ? 7.472 -13.424 -21.572 1.00 96.38 74 MET A C 1
ATOM 589 O O . MET A 1 74 ? 7.411 -13.363 -22.797 1.00 96.38 74 MET A O 1
ATOM 593 N N . VAL A 1 75 ? 7.241 -12.375 -20.784 1.00 96.25 75 VAL A N 1
ATOM 594 C CA . VAL A 1 75 ? 7.086 -11.001 -21.278 1.00 96.25 75 VAL A CA 1
ATOM 595 C C . VAL A 1 75 ? 8.434 -10.301 -21.118 1.00 96.25 75 VAL A C 1
ATOM 597 O O . VAL A 1 75 ? 8.844 -9.991 -20.002 1.00 96.25 75 VAL A O 1
ATOM 600 N N . GLU A 1 76 ? 9.149 -10.121 -22.228 1.00 94.56 76 GLU A N 1
ATOM 601 C CA . GLU A 1 76 ? 10.481 -9.495 -22.263 1.00 94.56 76 GLU A CA 1
ATOM 602 C C . GLU A 1 76 ? 10.481 -7.955 -22.236 1.00 94.56 76 GLU A C 1
ATOM 604 O O . GLU A 1 76 ? 11.425 -7.378 -21.674 1.00 94.56 76 GLU A O 1
ATOM 609 N N . PRO A 1 77 ? 9.478 -7.255 -22.816 1.00 95.75 77 PRO A N 1
ATOM 610 C CA . PRO A 1 77 ? 9.393 -5.809 -22.690 1.00 95.75 77 PRO A CA 1
ATOM 611 C C . PRO A 1 77 ? 9.313 -5.363 -21.232 1.00 95.75 77 PRO A C 1
ATOM 613 O O . PRO A 1 77 ? 8.668 -5.997 -20.394 1.00 95.75 77 PRO A O 1
ATOM 616 N N . ILE A 1 78 ? 9.972 -4.249 -20.927 1.00 96.12 78 ILE A N 1
ATOM 617 C CA . ILE A 1 78 ? 10.026 -3.719 -19.576 1.00 96.12 78 ILE A CA 1
ATOM 618 C C . ILE A 1 78 ? 8.634 -3.276 -19.107 1.00 96.12 78 ILE A C 1
ATOM 620 O O . ILE A 1 78 ? 7.907 -2.568 -19.807 1.00 96.12 78 ILE A O 1
ATOM 624 N N . ALA A 1 79 ? 8.292 -3.685 -17.888 1.00 95.62 79 ALA A N 1
ATOM 625 C CA . ALA A 1 79 ? 7.020 -3.406 -17.240 1.00 95.62 79 ALA A CA 1
ATOM 626 C C . ALA A 1 79 ? 7.234 -2.926 -15.800 1.00 95.62 79 ALA A C 1
ATOM 628 O O . ALA A 1 79 ? 8.294 -3.135 -15.201 1.00 95.62 79 ALA A O 1
ATOM 629 N N . SER A 1 80 ? 6.214 -2.290 -15.237 1.00 95.94 80 SER A N 1
ATOM 630 C CA . SER A 1 80 ? 6.190 -1.816 -13.855 1.00 95.94 80 SER A CA 1
ATOM 631 C C . SER A 1 80 ? 4.844 -2.116 -13.200 1.00 95.94 80 SER A C 1
ATOM 633 O O . SER A 1 80 ? 3.839 -2.345 -13.862 1.00 95.94 80 SER A O 1
ATOM 635 N N . HIS A 1 81 ? 4.804 -2.078 -11.871 1.00 95.38 81 HIS A N 1
ATOM 636 C CA . HIS A 1 81 ? 3.583 -2.253 -11.082 1.00 95.38 81 HIS A CA 1
ATOM 637 C C . HIS A 1 81 ? 2.438 -1.305 -11.492 1.00 95.38 81 HIS A C 1
ATOM 639 O O . HIS A 1 81 ? 1.276 -1.688 -11.374 1.00 95.38 81 HIS A O 1
ATOM 645 N N . ILE A 1 82 ? 2.746 -0.111 -12.020 1.00 95.88 82 ILE A N 1
ATOM 646 C CA . ILE A 1 82 ? 1.744 0.836 -12.546 1.00 95.88 82 ILE A CA 1
ATOM 647 C C . ILE A 1 82 ? 0.940 0.261 -13.720 1.00 95.88 82 ILE A C 1
ATOM 649 O O . ILE A 1 82 ? -0.192 0.674 -13.942 1.00 95.88 82 ILE A O 1
ATOM 653 N N . ASP A 1 83 ? 1.490 -0.724 -14.435 1.00 97.44 83 ASP A N 1
ATOM 654 C CA . ASP A 1 83 ? 0.835 -1.388 -15.562 1.00 97.44 83 ASP A CA 1
ATOM 655 C C . ASP A 1 83 ? -0.222 -2.405 -15.098 1.00 97.44 83 ASP A C 1
ATOM 657 O O . ASP A 1 83 ? -1.099 -2.784 -15.872 1.00 97.44 83 ASP A O 1
ATOM 661 N N . LEU A 1 84 ? -0.193 -2.844 -13.832 1.00 97.50 84 LEU A N 1
ATOM 662 C CA . LEU A 1 84 ? -1.125 -3.859 -13.330 1.00 97.50 84 LEU A CA 1
ATOM 663 C C . LEU A 1 84 ? -2.572 -3.367 -13.321 1.00 97.50 84 LEU A C 1
ATOM 665 O O . LEU A 1 84 ? -3.461 -4.129 -13.685 1.00 97.50 84 LEU A O 1
ATOM 669 N N . LEU A 1 85 ? -2.817 -2.112 -12.934 1.00 95.75 85 LEU A N 1
ATOM 670 C CA . LEU A 1 85 ? -4.172 -1.557 -12.915 1.00 95.75 85 LEU A CA 1
ATOM 671 C C . LEU A 1 85 ? -4.816 -1.547 -14.315 1.00 95.75 85 LEU A C 1
ATOM 673 O O . LEU A 1 85 ? -5.855 -2.193 -14.460 1.00 95.75 85 LEU A O 1
ATOM 677 N N . PRO A 1 86 ? -4.237 -0.893 -15.346 1.00 96.12 86 PRO A N 1
ATOM 678 C CA . PRO A 1 86 ? -4.818 -0.915 -16.687 1.00 96.12 86 PRO A CA 1
ATOM 679 C C . PRO A 1 86 ? -4.887 -2.334 -17.260 1.00 96.12 86 PRO A C 1
ATOM 681 O O . PRO A 1 86 ? -5.875 -2.674 -17.901 1.00 96.12 86 PRO A O 1
ATOM 684 N N . THR A 1 87 ? -3.900 -3.191 -16.974 1.00 97.75 87 THR A N 1
ATOM 685 C CA . THR A 1 87 ? -3.925 -4.596 -17.412 1.00 97.75 87 THR A CA 1
ATOM 686 C C . THR A 1 87 ? -5.114 -5.355 -16.828 1.00 97.75 87 THR A C 1
ATOM 688 O O . THR A 1 87 ? -5.806 -6.057 -17.554 1.00 97.75 87 THR A O 1
ATOM 691 N N . LEU A 1 88 ? -5.375 -5.238 -15.524 1.00 97.81 88 LEU A N 1
ATOM 692 C CA . LEU A 1 88 ? -6.479 -5.948 -14.875 1.00 97.81 88 LEU A CA 1
ATOM 693 C C . LEU A 1 88 ? -7.842 -5.384 -15.277 1.00 97.81 88 LEU A C 1
ATOM 695 O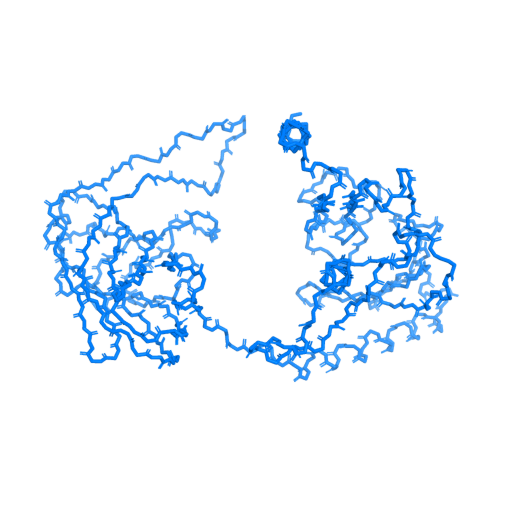 O . LEU A 1 88 ? -8.778 -6.155 -15.451 1.00 97.81 88 LEU A O 1
ATOM 699 N N . VAL A 1 89 ? -7.951 -4.065 -15.455 1.00 95.38 89 VAL A N 1
ATOM 700 C CA . VAL A 1 89 ? -9.158 -3.424 -16.000 1.00 95.38 89 VAL A CA 1
ATOM 701 C C . VAL A 1 89 ? -9.489 -4.000 -17.376 1.00 95.38 89 VAL A C 1
ATOM 703 O O . VAL A 1 89 ? -10.621 -4.413 -17.608 1.00 95.38 89 VAL A O 1
ATOM 706 N N . ASP A 1 90 ? -8.490 -4.092 -18.251 1.00 96.44 90 ASP A N 1
ATOM 707 C CA . ASP A 1 90 ? -8.629 -4.585 -19.622 1.00 96.44 90 ASP A CA 1
ATOM 708 C C . ASP A 1 90 ? -8.847 -6.112 -19.695 1.00 96.44 90 ASP A C 1
ATOM 710 O O . ASP A 1 90 ? -9.643 -6.598 -20.494 1.00 96.44 90 ASP A O 1
ATOM 714 N N . LEU A 1 91 ? -8.194 -6.910 -18.842 1.00 97.50 91 LEU A N 1
ATOM 715 C CA . LEU A 1 91 ? -8.430 -8.364 -18.777 1.00 97.50 91 LEU A CA 1
ATOM 716 C C . LEU A 1 91 ? -9.820 -8.716 -18.223 1.00 97.50 91 LEU A C 1
ATOM 718 O O . LEU A 1 91 ? -10.358 -9.761 -18.585 1.00 97.50 91 LEU A O 1
ATOM 722 N N . CYS A 1 92 ? -10.374 -7.872 -17.349 1.00 96.38 92 CYS A N 1
ATOM 723 C CA . CYS A 1 92 ? -11.690 -8.054 -16.732 1.00 96.38 92 CYS A CA 1
ATOM 724 C C . CYS A 1 92 ? -12.820 -7.305 -17.459 1.00 96.38 92 CYS A C 1
ATOM 726 O O . CYS A 1 92 ? -13.937 -7.285 -16.943 1.00 96.38 92 CYS A O 1
ATOM 728 N N . ASP A 1 93 ? -12.534 -6.669 -18.601 1.00 94.56 93 ASP A N 1
ATOM 729 C CA . ASP A 1 93 ? -13.488 -5.878 -19.389 1.00 94.56 93 ASP A CA 1
ATOM 730 C C . ASP A 1 93 ? -14.250 -4.830 -18.538 1.00 94.56 93 ASP A C 1
ATOM 732 O O . ASP A 1 93 ? -15.462 -4.637 -18.666 1.00 94.56 93 ASP A O 1
ATOM 736 N N . ILE A 1 94 ? -13.540 -4.156 -17.623 1.00 92.06 94 ILE A N 1
ATOM 737 C CA . ILE A 1 94 ? -14.116 -3.140 -16.732 1.00 92.06 94 ILE A CA 1
ATOM 738 C C . ILE A 1 94 ? -14.172 -1.789 -17.449 1.00 92.06 94 ILE A C 1
ATOM 740 O O . ILE A 1 94 ? -13.144 -1.205 -17.790 1.00 92.06 94 ILE A O 1
ATOM 744 N N . ASP A 1 95 ? -15.374 -1.230 -17.584 1.00 88.38 95 ASP A N 1
ATOM 745 C CA . ASP A 1 95 ? -15.551 0.136 -18.072 1.00 88.38 95 ASP A CA 1
ATOM 746 C C . ASP A 1 95 ? -15.334 1.161 -16.948 1.00 88.38 95 ASP A C 1
ATOM 748 O O . ASP A 1 95 ? -16.210 1.428 -16.119 1.00 88.38 95 ASP A O 1
ATOM 752 N N . VAL A 1 96 ? -14.143 1.759 -16.930 1.00 86.00 96 VAL A N 1
ATOM 753 C CA . VAL A 1 96 ? -13.775 2.797 -15.957 1.00 86.00 96 VAL A CA 1
ATOM 754 C C . VAL A 1 96 ? -14.459 4.141 -16.208 1.00 86.00 96 VAL A C 1
ATOM 756 O O . VAL A 1 96 ? -14.465 4.976 -15.301 1.00 86.00 96 VAL A O 1
ATOM 759 N N . SER A 1 97 ? -15.058 4.368 -17.385 1.00 81.81 97 SER A N 1
ATOM 760 C CA . SER A 1 97 ? -15.777 5.617 -17.681 1.00 81.81 97 SER A CA 1
ATOM 761 C C . SER A 1 97 ? -17.043 5.773 -16.831 1.00 81.81 97 SER A C 1
ATOM 763 O O . SER A 1 97 ? -17.428 6.891 -16.497 1.00 81.81 97 SER A O 1
ATOM 765 N N . ASN A 1 98 ? -17.615 4.653 -16.378 1.00 77.44 98 ASN A N 1
ATOM 766 C CA . ASN A 1 98 ? -18.757 4.615 -15.464 1.00 77.44 98 ASN A CA 1
ATOM 767 C C . ASN A 1 98 ? -18.352 4.676 -13.981 1.00 77.44 98 ASN A C 1
ATOM 769 O O . ASN A 1 98 ? -19.194 4.493 -13.098 1.00 77.44 98 ASN A O 1
ATOM 773 N N . SER A 1 99 ? -17.070 4.897 -13.672 1.00 74.94 99 SER A N 1
ATOM 774 C CA . SER A 1 99 ? -16.619 4.992 -12.286 1.00 74.94 99 SER A CA 1
ATOM 775 C C . SER A 1 99 ? -17.250 6.215 -11.600 1.00 74.94 99 SER A C 1
ATOM 777 O O . SER A 1 99 ? -17.102 7.338 -12.086 1.00 74.94 99 SER A O 1
ATOM 779 N N . PRO A 1 100 ? -17.880 6.050 -10.418 1.00 65.81 100 PRO A N 1
ATOM 780 C CA . PRO A 1 100 ? -18.476 7.163 -9.673 1.00 65.81 100 PRO A CA 1
ATOM 781 C C . PRO A 1 100 ? -17.427 8.178 -9.198 1.00 65.81 100 PRO A C 1
ATOM 783 O O . PRO A 1 100 ? -17.751 9.316 -8.870 1.00 65.81 100 PRO A O 1
ATOM 786 N N . ARG A 1 101 ? -16.155 7.770 -9.158 1.00 65.31 101 ARG A N 1
ATOM 787 C CA . ARG A 1 101 ? -15.011 8.671 -9.029 1.00 65.31 101 ARG A CA 1
ATOM 788 C C . ARG A 1 101 ? -14.438 8.849 -10.427 1.00 65.31 101 ARG A C 1
ATOM 790 O O . ARG A 1 101 ? -13.993 7.852 -10.991 1.00 65.31 101 ARG A O 1
ATOM 797 N N . GLN A 1 102 ? -14.444 10.071 -10.966 1.00 67.69 102 GLN A N 1
ATOM 798 C CA . GLN A 1 102 ? -13.808 10.356 -12.257 1.00 67.69 102 GLN A CA 1
ATOM 799 C C . GLN A 1 102 ? -12.400 9.734 -12.264 1.00 67.69 102 GLN A C 1
ATOM 801 O O . GLN A 1 102 ? -11.610 10.042 -11.361 1.00 67.69 102 GLN A O 1
ATOM 806 N N . PRO A 1 103 ? -12.102 8.798 -13.184 1.00 72.81 103 PRO A N 1
ATOM 807 C CA . PRO A 1 103 ? -10.828 8.104 -13.167 1.00 72.81 103 PRO A CA 1
ATOM 808 C C . PRO A 1 103 ? -9.714 9.116 -13.425 1.00 72.81 103 PRO A C 1
ATOM 810 O O . PRO A 1 103 ? -9.790 9.926 -14.349 1.00 72.81 103 PRO A O 1
ATOM 813 N N . LYS A 1 104 ? -8.671 9.075 -12.594 1.00 80.50 104 LYS A N 1
ATOM 814 C CA . LYS A 1 104 ? -7.434 9.789 -12.904 1.00 80.50 104 LYS A CA 1
ATOM 815 C C . LYS A 1 104 ? -6.796 9.174 -14.159 1.00 80.50 104 LYS A C 1
ATOM 817 O O . LYS A 1 104 ? -7.010 7.982 -14.408 1.00 80.50 104 LYS A O 1
ATOM 822 N N . PRO A 1 105 ? -5.992 9.943 -14.913 1.00 85.44 105 PRO A N 1
ATOM 823 C CA . PRO A 1 105 ? -5.113 9.369 -15.924 1.00 85.44 105 PRO A CA 1
ATOM 824 C C . PRO A 1 105 ? -4.295 8.211 -15.335 1.00 85.44 105 PRO A C 1
ATOM 826 O O . PRO A 1 105 ? -3.880 8.268 -14.177 1.00 85.44 105 PRO A O 1
ATOM 829 N N . MET A 1 106 ? -4.106 7.147 -16.114 1.00 89.06 106 MET A N 1
ATOM 830 C CA . MET A 1 106 ? -3.273 6.013 -15.720 1.00 89.06 106 MET A CA 1
ATOM 831 C C . MET A 1 106 ? -1.876 6.187 -16.315 1.00 89.06 106 MET A C 1
ATOM 833 O O . MET A 1 106 ? -1.749 6.340 -17.526 1.00 89.06 106 MET A O 1
ATOM 837 N N . ASP A 1 107 ? -0.839 6.112 -15.481 1.00 91.81 107 ASP A N 1
ATOM 838 C CA . ASP A 1 107 ? 0.560 6.168 -15.940 1.00 91.81 107 ASP A CA 1
ATOM 839 C C . ASP A 1 107 ? 1.022 4.859 -16.605 1.00 91.81 107 ASP A C 1
ATOM 841 O O . ASP A 1 107 ? 1.982 4.821 -17.380 1.00 91.81 107 ASP A O 1
ATOM 845 N N . GLY A 1 108 ? 0.374 3.750 -16.242 1.00 94.88 108 GLY A N 1
ATOM 846 C CA . GLY A 1 108 ? 0.659 2.432 -16.790 1.00 94.88 108 GLY A CA 1
ATOM 847 C C . GLY A 1 108 ? -0.021 2.180 -18.131 1.00 94.88 108 GLY A C 1
ATOM 848 O O . GLY A 1 108 ? -0.962 2.867 -18.521 1.00 94.88 108 GLY A O 1
ATOM 849 N N . VAL A 1 109 ? 0.414 1.120 -18.804 1.00 95.50 109 VAL A N 1
ATOM 850 C CA . VAL A 1 109 ? -0.206 0.612 -20.036 1.00 95.50 109 VAL A CA 1
ATOM 851 C C . VAL A 1 109 ? -0.650 -0.832 -19.835 1.00 95.50 109 VAL A C 1
ATOM 853 O O . VAL A 1 109 ? -0.035 -1.577 -19.073 1.00 95.50 109 VAL A O 1
ATOM 856 N N . SER A 1 110 ? -1.726 -1.244 -20.504 1.00 97.12 110 SER A N 1
ATOM 857 C CA . SER A 1 110 ? -2.184 -2.632 -20.428 1.00 97.12 110 SER A CA 1
ATOM 858 C C . SER A 1 110 ? -1.163 -3.574 -21.071 1.00 97.12 110 SER A C 1
ATOM 860 O O . SER A 1 110 ? -0.791 -3.414 -22.232 1.00 97.12 110 SER A O 1
ATOM 862 N N . LEU A 1 111 ? -0.734 -4.589 -20.319 1.00 97.75 111 LEU A N 1
ATOM 863 C CA . LEU A 1 111 ? 0.119 -5.682 -20.787 1.00 97.75 111 LEU A CA 1
ATOM 864 C C . LEU A 1 111 ? -0.696 -6.818 -21.423 1.00 97.75 111 LEU A C 1
ATOM 866 O O . LEU A 1 111 ? -0.103 -7.814 -21.834 1.00 97.75 111 LEU A O 1
ATOM 870 N N . LYS A 1 112 ? -2.033 -6.709 -21.499 1.00 97.81 112 LYS A N 1
ATOM 871 C CA . LYS A 1 112 ? -2.926 -7.728 -22.079 1.00 97.81 112 LYS A CA 1
ATOM 872 C C . LYS A 1 112 ? -2.424 -8.289 -23.415 1.00 97.81 112 LYS A C 1
ATOM 874 O O . LYS A 1 112 ? -2.278 -9.509 -23.465 1.00 97.81 112 LYS A O 1
ATOM 879 N N . PRO A 1 113 ? -2.082 -7.488 -24.446 1.00 97.62 113 PRO A N 1
ATOM 880 C CA . PRO A 1 113 ? -1.620 -8.057 -25.712 1.00 97.62 113 PRO A CA 1
ATOM 881 C C . PRO A 1 113 ? -0.346 -8.898 -25.546 1.00 97.62 113 PRO A C 1
ATOM 883 O O . PRO A 1 113 ? -0.253 -10.000 -26.082 1.00 97.62 113 PRO A O 1
ATOM 886 N N . LEU A 1 114 ? 0.602 -8.456 -24.709 1.00 97.31 114 LEU A N 1
ATOM 887 C CA . LEU A 1 114 ? 1.828 -9.213 -24.426 1.00 97.31 114 LEU A CA 1
ATOM 888 C C . LEU A 1 114 ? 1.542 -10.513 -23.658 1.00 97.31 114 LEU A C 1
ATOM 890 O O . LEU A 1 114 ? 2.136 -11.552 -23.948 1.00 97.31 114 LEU A O 1
ATOM 894 N N . LEU A 1 115 ? 0.624 -10.470 -22.688 1.00 97.81 115 LEU A N 1
ATOM 895 C CA . LEU A 1 115 ? 0.211 -11.630 -21.893 1.00 97.81 115 LEU A CA 1
ATOM 896 C C . LEU A 1 115 ? -0.551 -12.665 -22.730 1.00 97.81 115 LEU A C 1
ATOM 898 O O . LEU A 1 115 ? -0.383 -13.867 -22.515 1.00 97.81 115 LEU A O 1
ATOM 902 N N . LEU A 1 116 ? -1.364 -12.216 -23.686 1.00 97.50 116 LEU A N 1
ATOM 903 C CA . LEU A 1 116 ? -2.111 -13.079 -24.602 1.00 97.50 116 LEU A CA 1
ATOM 904 C C . LEU A 1 116 ? -1.271 -13.539 -25.804 1.00 97.50 116 LEU A C 1
ATOM 906 O O . LEU A 1 116 ? -1.659 -14.472 -26.502 1.00 97.50 116 LEU A O 1
ATOM 910 N N . GLY A 1 117 ? -0.079 -12.965 -25.993 1.00 96.12 117 GLY A N 1
ATOM 911 C CA . GLY A 1 117 ? 0.825 -13.322 -27.082 1.00 96.12 117 GLY A CA 1
ATOM 912 C C . GLY A 1 117 ? 0.401 -12.786 -28.437 1.00 96.12 117 GLY A C 1
ATOM 913 O O . GLY A 1 117 ? 0.688 -13.421 -29.449 1.00 96.12 117 GLY A O 1
ATOM 914 N N . GLU A 1 118 ? -0.300 -11.661 -28.438 1.00 96.31 118 GLU A N 1
ATOM 915 C CA . GLU A 1 118 ? -0.666 -10.938 -29.644 1.00 96.31 118 GLU A CA 1
ATOM 916 C C . GLU A 1 118 ? 0.581 -10.291 -30.257 1.00 96.31 118 GLU A C 1
ATOM 918 O O . GLU A 1 118 ? 1.470 -9.815 -29.545 1.00 96.31 118 GLU A O 1
ATOM 923 N N . ASP A 1 119 ? 0.643 -10.279 -31.587 1.00 93.62 119 ASP A N 1
ATOM 924 C CA . ASP A 1 119 ? 1.682 -9.563 -32.317 1.00 93.62 119 ASP A CA 1
ATOM 925 C C . ASP A 1 119 ? 1.344 -8.068 -32.319 1.00 93.62 119 ASP A C 1
ATOM 927 O O . ASP A 1 119 ? 0.417 -7.622 -33.000 1.00 93.62 119 ASP A O 1
ATOM 931 N N . VAL A 1 120 ? 2.049 -7.304 -31.485 1.00 95.31 120 VAL A N 1
ATOM 932 C CA . VAL A 1 120 ? 1.816 -5.871 -31.296 1.00 95.31 120 VAL A CA 1
ATOM 933 C C . VAL A 1 120 ? 3.107 -5.082 -31.422 1.00 95.31 120 VAL A C 1
ATOM 935 O O . VAL A 1 120 ? 4.158 -5.467 -30.908 1.00 95.31 120 VAL A O 1
ATOM 938 N N . ASN A 1 121 ? 3.009 -3.908 -32.045 1.00 93.62 121 ASN A N 1
ATOM 939 C CA . ASN A 1 121 ? 4.095 -2.938 -32.043 1.00 93.62 121 ASN A CA 1
ATOM 940 C C . ASN A 1 121 ? 4.193 -2.281 -30.657 1.00 93.62 121 ASN A C 1
ATOM 942 O O . ASN A 1 121 ? 3.522 -1.285 -30.378 1.00 93.62 121 ASN A O 1
ATOM 946 N N . TRP A 1 122 ? 4.988 -2.880 -29.771 1.00 93.94 122 TRP A N 1
ATOM 947 C CA . TRP A 1 122 ? 5.156 -2.395 -28.406 1.00 93.94 122 TRP A CA 1
ATOM 948 C C . TRP A 1 122 ? 6.052 -1.144 -28.369 1.00 93.94 122 TRP A C 1
ATOM 950 O O . TRP A 1 122 ? 7.197 -1.208 -28.826 1.00 93.94 122 TRP A O 1
ATOM 960 N N . PRO A 1 123 ? 5.579 -0.006 -27.828 1.00 90.06 123 PRO A N 1
ATOM 961 C CA . PRO A 1 123 ? 6.329 1.244 -27.877 1.00 90.06 123 PRO A CA 1
ATOM 962 C C . PRO A 1 123 ? 7.556 1.225 -26.955 1.00 90.06 123 PRO A C 1
ATOM 964 O O . PRO A 1 123 ? 7.524 0.654 -25.860 1.00 90.06 123 PRO A O 1
ATOM 967 N N . ASP A 1 124 ? 8.622 1.934 -27.354 1.00 90.69 124 ASP A N 1
ATOM 968 C CA . ASP A 1 124 ? 9.691 2.282 -26.413 1.00 90.69 124 ASP A CA 1
ATOM 969 C C . ASP A 1 124 ? 9.123 3.170 -25.303 1.00 90.69 124 ASP A C 1
ATOM 971 O O . ASP A 1 124 ? 8.346 4.097 -25.545 1.00 90.69 124 ASP A O 1
ATOM 975 N N . ARG A 1 125 ? 9.524 2.891 -24.065 1.00 94.50 125 ARG A N 1
ATOM 976 C CA . ARG A 1 125 ? 9.037 3.618 -22.895 1.00 94.50 125 ARG A CA 1
ATOM 977 C C . ARG A 1 125 ? 10.099 3.717 -21.817 1.00 94.50 125 ARG A C 1
ATOM 979 O O . ARG A 1 125 ? 11.089 2.988 -21.803 1.00 94.50 125 ARG A O 1
ATOM 986 N N . ALA A 1 126 ? 9.866 4.644 -20.898 1.00 96.81 126 ALA A N 1
ATOM 987 C CA . ALA A 1 126 ? 10.664 4.807 -19.697 1.00 96.81 126 ALA A CA 1
ATOM 988 C C . ALA A 1 126 ? 9.812 4.552 -18.456 1.00 96.81 126 ALA A C 1
ATOM 990 O O . ALA A 1 126 ? 8.660 4.972 -18.387 1.00 96.81 126 ALA A O 1
ATOM 991 N N . ILE A 1 127 ? 10.413 3.896 -17.471 1.00 97.75 127 ILE A N 1
ATOM 992 C CA . ILE A 1 127 ? 9.892 3.758 -16.118 1.00 97.75 127 ILE A CA 1
ATOM 993 C C . ILE A 1 127 ? 10.722 4.667 -15.222 1.00 97.75 127 ILE A C 1
ATOM 995 O O . ILE A 1 127 ? 11.956 4.625 -15.236 1.00 97.75 127 ILE A O 1
ATOM 999 N N . PHE A 1 128 ? 10.033 5.488 -14.444 1.00 97.69 128 PHE A N 1
ATOM 1000 C CA . PHE A 1 128 ? 10.641 6.416 -13.505 1.00 97.69 128 PHE A CA 1
ATOM 1001 C C . PHE A 1 128 ? 10.504 5.871 -12.084 1.00 97.69 128 PHE A C 1
ATOM 1003 O O . PHE A 1 128 ? 9.520 5.217 -11.739 1.00 97.69 128 PHE A O 1
ATOM 1010 N N . SER A 1 129 ? 11.511 6.093 -11.246 1.00 96.69 129 SER A N 1
ATOM 1011 C CA . SER A 1 129 ? 11.485 5.665 -9.843 1.00 96.69 129 SER A CA 1
ATOM 1012 C C . SER A 1 129 ? 12.043 6.753 -8.947 1.00 96.69 129 SER A C 1
ATOM 1014 O O . SER A 1 129 ? 13.048 7.382 -9.287 1.00 96.69 129 SER A O 1
ATOM 1016 N N . THR A 1 130 ? 11.418 6.941 -7.785 1.00 95.00 130 THR A N 1
ATOM 1017 C CA . THR A 1 130 ? 11.848 7.907 -6.774 1.00 95.00 130 THR A CA 1
ATOM 1018 C C . THR A 1 130 ? 11.835 7.301 -5.373 1.00 95.00 130 THR A C 1
ATOM 1020 O O . THR A 1 130 ? 10.985 6.472 -5.050 1.00 95.00 130 THR A O 1
ATOM 1023 N N . TRP A 1 131 ? 12.806 7.693 -4.548 1.00 94.06 131 TRP A N 1
ATOM 1024 C CA . TRP A 1 131 ? 12.847 7.374 -3.121 1.00 94.06 131 TRP A CA 1
ATOM 1025 C C . TRP A 1 131 ? 13.573 8.483 -2.358 1.00 94.06 131 TRP A C 1
ATOM 1027 O O . TRP A 1 131 ? 14.783 8.686 -2.533 1.00 94.06 131 TRP A O 1
ATOM 1037 N N . GLY A 1 132 ? 12.844 9.206 -1.504 1.00 91.06 132 GLY A N 1
ATOM 1038 C CA . GLY A 1 132 ? 13.340 10.440 -0.897 1.00 91.06 132 GLY A CA 1
ATOM 1039 C C . GLY A 1 132 ? 13.786 11.424 -1.983 1.00 91.06 132 GLY A C 1
ATOM 1040 O O . GLY A 1 132 ? 13.038 11.723 -2.904 1.00 91.06 132 GLY A O 1
ATOM 1041 N N . ASN A 1 133 ? 15.042 11.868 -1.926 1.00 91.75 133 ASN A N 1
ATOM 1042 C CA . ASN A 1 133 ? 15.606 12.792 -2.917 1.00 91.75 133 ASN A CA 1
ATOM 1043 C C . ASN A 1 133 ? 16.284 12.095 -4.113 1.00 91.75 133 ASN A C 1
ATOM 1045 O O . ASN A 1 133 ? 16.975 12.753 -4.891 1.00 91.75 133 ASN A O 1
ATOM 1049 N N . LYS A 1 134 ? 16.144 10.770 -4.256 1.00 95.88 134 LYS A N 1
ATOM 1050 C CA . LYS A 1 134 ? 16.766 9.992 -5.338 1.00 95.88 134 LYS A CA 1
ATOM 1051 C C . LYS A 1 134 ? 15.772 9.763 -6.472 1.00 95.88 134 LYS A C 1
ATOM 1053 O O . LYS A 1 134 ? 14.601 9.500 -6.213 1.00 95.88 134 LYS A O 1
ATOM 1058 N N . TYR A 1 135 ? 16.260 9.811 -7.709 1.00 97.81 135 TYR A N 1
ATOM 1059 C CA . TYR A 1 135 ? 15.462 9.681 -8.927 1.00 97.81 135 TYR A CA 1
ATOM 1060 C C . TYR A 1 135 ? 16.225 8.865 -9.970 1.00 97.81 135 TYR A C 1
ATOM 1062 O O . TYR A 1 135 ? 17.430 9.056 -10.126 1.00 97.81 135 TYR A O 1
ATOM 1070 N N . SER A 1 136 ? 15.535 7.981 -10.688 1.00 98.44 136 SER A N 1
ATOM 1071 C CA . SER A 1 136 ? 16.111 7.253 -11.823 1.00 98.44 136 SER A CA 1
ATOM 1072 C C . SER A 1 136 ? 15.104 7.065 -12.943 1.00 98.44 136 SER A C 1
ATOM 1074 O O . SER A 1 136 ? 13.895 7.057 -12.709 1.00 98.44 136 SER A O 1
ATOM 1076 N N . ILE A 1 137 ? 15.637 6.878 -14.143 1.00 98.69 137 ILE A N 1
ATOM 1077 C CA . ILE A 1 137 ? 14.918 6.503 -15.356 1.00 98.69 137 ILE A CA 1
ATOM 1078 C C . ILE A 1 137 ? 15.451 5.157 -15.852 1.00 98.69 137 ILE A C 1
ATOM 1080 O O . ILE A 1 137 ? 16.660 4.920 -15.832 1.00 98.69 137 ILE A O 1
ATOM 1084 N N . ARG A 1 138 ? 14.556 4.282 -16.308 1.00 98.19 138 ARG A N 1
ATOM 1085 C CA . ARG A 1 138 ? 14.864 2.965 -16.873 1.00 98.19 138 ARG A CA 1
ATOM 1086 C C . ARG A 1 138 ? 14.102 2.782 -18.191 1.00 98.19 138 ARG A C 1
ATOM 1088 O O . ARG A 1 138 ? 12.878 2.775 -18.184 1.00 98.19 138 ARG A O 1
ATOM 1095 N N . THR A 1 139 ? 14.811 2.650 -19.311 1.00 97.94 139 THR A N 1
ATOM 1096 C CA . THR A 1 139 ? 14.236 2.249 -20.618 1.00 97.94 139 THR A CA 1
ATOM 1097 C C . THR A 1 139 ? 14.283 0.729 -20.772 1.00 97.94 139 THR A C 1
ATOM 1099 O O . THR A 1 139 ? 14.556 0.058 -19.785 1.00 97.94 139 THR A O 1
ATOM 1102 N N . GLN A 1 140 ? 14.088 0.143 -21.961 1.00 96.44 140 GLN A N 1
ATOM 1103 C CA . GLN A 1 140 ? 14.348 -1.296 -22.159 1.00 96.44 140 GLN A CA 1
ATOM 1104 C C . GLN A 1 140 ? 15.817 -1.662 -21.883 1.00 96.44 140 GLN A C 1
ATOM 1106 O O . GLN A 1 140 ? 16.107 -2.642 -21.190 1.00 96.44 140 GLN A O 1
ATOM 1111 N N . ARG A 1 141 ? 16.761 -0.844 -22.363 1.00 97.56 141 ARG A N 1
ATOM 1112 C CA . ARG A 1 141 ? 18.201 -1.146 -22.313 1.00 97.56 141 ARG A CA 1
ATOM 1113 C C . ARG A 1 141 ? 18.965 -0.388 -21.237 1.00 97.56 141 ARG A C 1
ATOM 1115 O O . ARG A 1 141 ? 19.848 -0.967 -20.626 1.00 97.56 141 ARG A O 1
ATOM 1122 N N . TYR A 1 142 ? 18.631 0.870 -20.969 1.00 98.50 142 TYR A N 1
ATOM 1123 C CA . TYR A 1 142 ? 19.465 1.724 -20.122 1.00 98.50 142 TYR A CA 1
ATOM 1124 C C . TYR A 1 142 ? 18.787 2.093 -18.810 1.00 98.50 142 TYR A C 1
ATOM 1126 O O . TYR A 1 142 ? 17.562 2.226 -18.743 1.00 98.50 142 TYR A O 1
ATOM 1134 N N . ARG A 1 143 ? 19.602 2.309 -17.777 1.00 98.44 143 ARG A N 1
ATOM 1135 C CA . ARG A 1 143 ? 19.219 2.983 -16.534 1.00 98.44 143 ARG A CA 1
ATOM 1136 C C . ARG A 1 143 ? 20.100 4.205 -16.334 1.00 98.44 143 ARG A C 1
ATOM 1138 O O . ARG A 1 143 ? 21.313 4.087 -16.474 1.00 98.44 143 ARG A O 1
ATOM 1145 N N . ALA A 1 144 ? 19.519 5.331 -15.937 1.00 98.62 144 ALA A N 1
ATOM 1146 C CA . ALA A 1 144 ? 20.282 6.501 -15.526 1.00 98.62 144 ALA A CA 1
ATOM 1147 C C . ALA A 1 144 ? 19.749 7.137 -14.238 1.00 98.62 144 ALA A C 1
ATOM 1149 O O . ALA A 1 144 ? 18.547 7.113 -13.960 1.00 98.62 144 ALA A O 1
ATOM 1150 N N . ASP A 1 145 ? 20.657 7.748 -13.487 1.00 98.00 145 ASP A N 1
ATOM 1151 C CA . ASP A 1 145 ? 20.376 8.718 -12.430 1.00 98.00 145 ASP A CA 1
ATOM 1152 C C . ASP A 1 145 ? 21.276 9.952 -12.609 1.00 98.00 145 ASP A C 1
ATOM 1154 O O . ASP A 1 145 ? 21.969 10.086 -13.619 1.00 98.00 145 ASP A O 1
ATOM 1158 N N . ALA A 1 146 ? 21.270 10.872 -11.641 1.00 97.12 146 ALA A N 1
ATOM 1159 C CA . ALA A 1 146 ? 22.031 12.119 -11.720 1.00 97.12 146 ALA A CA 1
ATOM 1160 C C . ALA A 1 146 ? 23.543 11.933 -11.972 1.00 97.12 146 ALA A C 1
ATOM 1162 O O . ALA A 1 146 ? 24.169 12.836 -12.522 1.00 97.12 146 ALA A O 1
ATOM 1163 N N . ALA A 1 147 ? 24.132 10.797 -11.587 1.00 97.19 147 ALA A N 1
ATOM 1164 C CA . ALA A 1 147 ? 25.575 10.558 -11.655 1.00 97.19 147 ALA A CA 1
ATOM 1165 C C . ALA A 1 147 ? 25.970 9.374 -12.550 1.00 97.19 147 ALA A C 1
ATOM 1167 O O . ALA A 1 147 ? 27.139 9.243 -12.925 1.00 97.19 147 ALA A O 1
ATOM 1168 N N . THR A 1 148 ? 25.033 8.482 -12.862 1.00 98.44 148 THR A N 1
ATOM 1169 C CA . THR A 1 148 ? 25.342 7.186 -13.462 1.00 98.44 148 THR A CA 1
ATOM 1170 C C . THR A 1 148 ? 24.458 6.853 -14.655 1.00 98.44 148 THR A C 1
ATOM 1172 O O . THR A 1 148 ? 23.306 7.280 -14.742 1.00 98.44 148 THR A O 1
ATOM 1175 N N . LEU A 1 149 ? 25.022 6.068 -15.571 1.00 98.81 149 LEU A N 1
ATOM 1176 C CA . LEU A 1 149 ? 24.356 5.462 -16.719 1.00 98.81 149 LEU A CA 1
ATOM 1177 C C . LEU A 1 149 ? 24.844 4.014 -16.840 1.00 98.81 149 LEU A C 1
ATOM 1179 O O . LEU A 1 149 ? 26.049 3.789 -16.882 1.00 98.81 149 LEU A O 1
ATOM 1183 N N . PHE A 1 150 ? 23.930 3.053 -16.932 1.00 98.75 150 PHE A N 1
ATOM 1184 C CA . PHE A 1 150 ? 24.242 1.625 -17.055 1.00 98.75 150 PHE A CA 1
ATOM 1185 C C . PHE A 1 150 ? 23.478 0.996 -18.222 1.00 98.75 150 PHE A C 1
ATOM 1187 O O . PHE A 1 150 ? 22.316 1.341 -18.460 1.00 98.75 150 PHE A O 1
ATOM 1194 N N . ASP A 1 151 ? 24.119 0.062 -18.926 1.00 98.44 151 ASP A N 1
ATOM 1195 C CA . ASP A 1 151 ? 23.468 -0.841 -19.881 1.00 98.44 151 ASP A CA 1
ATOM 1196 C C . ASP A 1 151 ? 22.960 -2.072 -19.124 1.00 98.44 151 ASP A C 1
ATOM 1198 O O . ASP A 1 151 ? 23.725 -2.936 -18.717 1.00 98.44 151 ASP A O 1
ATOM 1202 N N . MET A 1 152 ? 21.654 -2.151 -18.919 1.00 96.94 152 MET A N 1
ATOM 1203 C CA . MET A 1 152 ? 21.017 -3.158 -18.076 1.00 96.94 152 MET A CA 1
ATOM 1204 C C . MET A 1 152 ? 20.859 -4.519 -18.759 1.00 96.94 152 MET A C 1
ATOM 1206 O O . MET A 1 152 ? 20.467 -5.479 -18.094 1.00 96.94 152 MET A O 1
ATOM 1210 N N . GLN A 1 153 ? 21.125 -4.616 -20.066 1.00 94.81 153 GLN A N 1
ATOM 1211 C CA . GLN A 1 153 ? 21.153 -5.901 -20.767 1.00 94.81 153 GLN A CA 1
ATOM 1212 C C . GLN A 1 153 ? 22.509 -6.587 -20.593 1.00 94.81 153 GLN A C 1
ATOM 1214 O O . GLN A 1 153 ? 22.549 -7.786 -20.330 1.00 94.81 153 GLN A O 1
ATOM 1219 N N . SER A 1 154 ? 23.608 -5.834 -20.699 1.00 96.50 154 SER A N 1
ATOM 1220 C CA . SER A 1 154 ? 24.963 -6.374 -20.521 1.00 96.50 154 SER A CA 1
ATOM 1221 C C . SER A 1 154 ? 25.478 -6.308 -19.080 1.00 96.50 154 SER A C 1
ATOM 1223 O O . SER A 1 154 ? 26.330 -7.106 -18.703 1.00 96.50 154 SER A O 1
ATOM 1225 N N . ASP A 1 155 ? 24.983 -5.367 -18.275 1.00 97.31 155 ASP A N 1
ATOM 1226 C CA . ASP A 1 155 ? 25.438 -5.089 -16.908 1.00 97.31 155 ASP A CA 1
ATOM 1227 C C . ASP A 1 155 ? 24.251 -4.912 -15.931 1.00 97.31 155 ASP A C 1
ATOM 1229 O O . ASP A 1 155 ? 24.018 -3.831 -15.380 1.00 97.31 155 ASP A O 1
ATOM 1233 N N . PRO A 1 156 ? 23.477 -5.983 -15.659 1.00 94.56 156 PRO A N 1
ATOM 1234 C CA . PRO A 1 156 ? 22.377 -5.935 -14.690 1.00 94.56 156 PRO A CA 1
ATOM 1235 C C . PRO A 1 156 ? 22.846 -5.653 -13.250 1.00 94.56 156 PRO A C 1
ATOM 1237 O O . PRO A 1 156 ? 22.052 -5.234 -12.406 1.00 94.56 156 PRO A O 1
ATOM 1240 N N . ALA A 1 157 ? 24.134 -5.865 -12.965 1.00 96.88 157 ALA A N 1
ATOM 1241 C CA . ALA A 1 157 ? 24.757 -5.592 -11.675 1.00 96.88 157 ALA A CA 1
ATOM 1242 C C . ALA A 1 157 ? 25.190 -4.123 -11.505 1.00 96.88 157 ALA A C 1
ATOM 1244 O O . ALA A 1 157 ? 25.605 -3.750 -10.407 1.00 96.88 157 ALA A O 1
ATOM 1245 N N . GLN A 1 158 ? 25.069 -3.285 -12.546 1.00 97.94 158 GLN A N 1
ATOM 1246 C CA . GLN A 1 158 ? 25.447 -1.866 -12.539 1.00 97.94 158 GLN A CA 1
ATOM 1247 C C . GLN A 1 158 ? 26.905 -1.628 -12.089 1.00 97.94 158 GLN A C 1
ATOM 1249 O O . GLN A 1 158 ? 27.176 -0.793 -11.215 1.00 97.94 158 GLN A O 1
ATOM 1254 N N . ARG A 1 159 ? 27.844 -2.398 -12.644 1.00 97.38 159 ARG A N 1
ATOM 1255 C CA . ARG A 1 159 ? 29.285 -2.340 -12.353 1.00 97.38 159 ARG A CA 1
ATOM 1256 C C . ARG A 1 159 ? 30.012 -1.287 -13.186 1.00 97.38 159 ARG A C 1
ATOM 1258 O O . ARG A 1 159 ? 30.951 -0.674 -12.681 1.00 97.38 159 ARG A O 1
ATOM 1265 N N . GLU A 1 160 ? 29.593 -1.054 -14.426 1.00 98.06 160 GLU A N 1
ATOM 1266 C CA . GLU A 1 160 ? 30.284 -0.164 -15.358 1.00 98.06 160 GLU A CA 1
ATOM 1267 C C . GLU A 1 160 ? 29.482 1.113 -15.632 1.00 98.06 160 GLU A C 1
ATOM 1269 O O . GLU A 1 160 ? 28.511 1.121 -16.386 1.00 98.06 160 GLU A O 1
ATOM 1274 N N . ASN A 1 161 ? 29.912 2.232 -15.044 1.00 98.44 161 ASN A N 1
ATOM 1275 C CA . ASN A 1 161 ? 29.275 3.522 -15.297 1.00 98.44 161 ASN A CA 1
ATOM 1276 C C . ASN A 1 161 ? 29.676 4.083 -16.673 1.00 98.44 161 ASN A C 1
ATOM 1278 O O . ASN A 1 161 ? 30.816 4.493 -16.892 1.00 98.44 161 ASN A O 1
ATOM 1282 N N . LEU A 1 162 ? 28.703 4.183 -17.574 1.00 98.62 162 LEU A N 1
ATOM 1283 C CA . LEU A 1 162 ? 28.858 4.675 -18.939 1.00 98.62 162 LEU A CA 1
ATOM 1284 C C . LEU A 1 162 ? 28.662 6.189 -19.073 1.00 98.62 162 LEU A C 1
ATOM 1286 O O . LEU A 1 162 ? 28.820 6.702 -20.176 1.00 98.62 162 LEU A O 1
ATOM 1290 N N . ALA A 1 163 ? 28.344 6.927 -18.004 1.00 98.31 163 ALA A N 1
ATOM 1291 C CA . ALA A 1 163 ? 27.973 8.346 -18.095 1.00 98.31 163 ALA A CA 1
ATOM 1292 C C . ALA A 1 163 ? 29.038 9.210 -18.798 1.00 98.31 163 ALA A C 1
ATOM 1294 O O . ALA A 1 163 ? 28.709 10.040 -19.640 1.00 98.31 163 ALA A O 1
ATOM 1295 N N . GLN A 1 164 ? 30.324 8.971 -18.514 1.00 97.88 164 GLN A N 1
ATOM 1296 C CA . GLN A 1 164 ? 31.432 9.677 -19.175 1.00 97.88 164 GLN A CA 1
ATOM 1297 C C . GLN A 1 164 ? 31.705 9.169 -20.597 1.00 97.88 164 GLN A C 1
ATOM 1299 O O . GLN A 1 164 ? 32.180 9.925 -21.440 1.00 97.88 164 GLN A O 1
ATOM 1304 N N . ARG A 1 165 ? 31.405 7.893 -20.870 1.00 98.31 165 ARG A N 1
ATOM 1305 C CA . ARG A 1 165 ? 31.609 7.256 -22.181 1.00 98.31 165 ARG A CA 1
ATOM 1306 C C . ARG A 1 165 ? 30.479 7.569 -23.166 1.00 98.31 165 ARG A C 1
ATOM 1308 O O . ARG A 1 165 ? 30.704 7.533 -24.369 1.00 98.31 165 ARG A O 1
ATOM 1315 N N . GLN A 1 166 ? 29.275 7.849 -22.666 1.00 98.44 166 GLN A N 1
ATOM 1316 C CA . GLN A 1 166 ? 28.069 8.153 -23.442 1.00 98.44 166 GLN A CA 1
ATOM 1317 C C . GLN A 1 166 ? 27.335 9.384 -22.867 1.00 98.44 166 GLN A C 1
ATOM 1319 O O . GLN A 1 166 ? 26.178 9.285 -22.441 1.00 98.44 166 GLN A O 1
ATOM 1324 N N . PRO A 1 167 ? 27.988 10.562 -22.842 1.00 98.44 167 PRO A N 1
ATOM 1325 C CA . PRO A 1 167 ? 27.452 11.749 -22.176 1.00 98.44 167 PRO A CA 1
ATOM 1326 C C . PRO A 1 167 ? 26.167 12.270 -22.827 1.00 98.44 167 PRO A C 1
ATOM 1328 O O . PRO A 1 167 ? 25.283 12.761 -22.130 1.00 98.44 167 PRO A O 1
ATOM 1331 N N . ASP A 1 168 ? 26.023 12.138 -24.146 1.00 98.69 168 ASP A N 1
ATOM 1332 C CA . ASP A 1 168 ? 24.836 12.613 -24.864 1.00 98.69 168 ASP A CA 1
ATOM 1333 C C . ASP A 1 168 ? 23.594 11.788 -24.501 1.00 98.69 168 ASP A C 1
ATOM 1335 O O . ASP A 1 168 ? 22.538 12.352 -24.211 1.00 98.69 168 ASP A O 1
ATOM 1339 N N . LEU A 1 169 ? 23.743 10.460 -24.423 1.00 98.69 169 LEU A N 1
ATOM 1340 C CA . LEU A 1 169 ? 22.682 9.562 -23.967 1.00 98.69 169 LEU A CA 1
ATOM 1341 C C . LEU A 1 169 ? 22.316 9.842 -22.507 1.00 98.69 169 LEU A C 1
ATOM 1343 O O . LEU A 1 169 ? 21.133 9.924 -22.172 1.00 98.69 169 LEU A O 1
ATOM 1347 N N . HIS A 1 170 ? 23.317 10.029 -21.641 1.00 98.81 170 HIS A N 1
ATOM 1348 C CA . HIS A 1 170 ? 23.079 10.360 -20.236 1.00 98.81 170 HIS A CA 1
ATOM 1349 C C . HIS A 1 170 ? 22.283 11.663 -20.102 1.00 98.81 170 HIS A C 1
ATOM 1351 O O . HIS A 1 170 ? 21.258 11.682 -19.418 1.00 98.81 170 HIS A O 1
ATOM 1357 N N . ARG A 1 171 ? 22.671 12.722 -20.830 1.00 98.75 171 ARG A N 1
ATOM 1358 C CA . ARG A 1 171 ? 21.932 13.995 -20.855 1.00 98.75 171 ARG A CA 1
ATOM 1359 C C . ARG A 1 171 ? 20.505 13.834 -21.380 1.00 98.75 171 ARG A C 1
ATOM 1361 O O . ARG A 1 171 ? 19.590 14.398 -20.785 1.00 98.75 171 ARG A O 1
ATOM 1368 N N . ALA A 1 172 ? 20.295 13.060 -22.444 1.00 98.56 172 ALA A N 1
ATOM 1369 C CA . ALA A 1 172 ? 18.962 12.833 -23.007 1.00 98.56 172 ALA A CA 1
ATOM 1370 C C . ALA A 1 172 ? 18.027 12.107 -22.022 1.00 98.56 172 ALA A C 1
ATOM 1372 O O . ALA A 1 172 ? 16.869 12.493 -21.852 1.00 98.56 172 ALA A O 1
ATOM 1373 N N . LEU A 1 173 ? 18.529 11.086 -21.322 1.00 98.69 173 LEU A N 1
ATOM 1374 C CA . LEU A 1 173 ? 17.761 10.376 -20.297 1.00 98.69 173 LEU A CA 1
ATOM 1375 C C . LEU A 1 173 ? 17.472 11.266 -19.080 1.00 98.69 173 LEU A C 1
ATOM 1377 O O . LEU A 1 173 ? 16.362 11.234 -18.548 1.00 98.69 173 LEU A O 1
ATOM 1381 N N . LEU A 1 174 ? 18.428 12.103 -18.668 1.00 98.62 174 LEU A N 1
ATOM 1382 C CA . LEU A 1 174 ? 18.220 13.066 -17.587 1.00 98.62 174 LEU A CA 1
ATOM 1383 C C . LEU A 1 174 ? 17.222 14.169 -17.946 1.00 98.62 174 LEU A C 1
ATOM 1385 O O . LEU A 1 174 ? 16.475 14.602 -17.070 1.00 98.62 174 LEU A O 1
ATOM 1389 N N . ALA A 1 175 ? 17.168 14.602 -19.207 1.00 98.56 175 ALA A N 1
ATOM 1390 C CA . ALA A 1 175 ? 16.140 15.529 -19.672 1.00 98.56 175 ALA A CA 1
ATOM 1391 C C . ALA A 1 175 ? 14.740 14.919 -19.483 1.00 98.56 175 ALA A C 1
ATOM 1393 O O . ALA A 1 175 ? 13.925 15.496 -18.768 1.00 98.56 175 ALA A O 1
ATOM 1394 N N . ARG A 1 176 ? 14.522 13.688 -19.976 1.00 98.12 176 ARG A N 1
ATOM 1395 C CA . ARG A 1 176 ? 13.263 12.939 -19.780 1.00 98.12 176 ARG A CA 1
ATOM 1396 C C . ARG A 1 176 ? 12.903 12.773 -18.300 1.00 98.12 176 ARG A C 1
ATOM 1398 O O . ARG A 1 176 ? 11.754 12.968 -17.920 1.00 98.12 176 ARG A O 1
ATOM 1405 N N . LEU A 1 177 ? 13.881 12.427 -17.456 1.00 98.38 177 LEU A N 1
ATOM 1406 C CA . LEU A 1 177 ? 13.676 12.295 -16.009 1.00 98.38 177 LEU A CA 1
ATOM 1407 C C . LEU A 1 177 ? 13.259 13.622 -15.367 1.00 98.38 177 LEU A C 1
ATOM 1409 O O . LEU A 1 177 ? 12.399 13.640 -14.490 1.00 98.38 177 LEU A O 1
ATOM 1413 N N . ASN A 1 178 ? 13.865 14.734 -15.777 1.00 97.69 178 ASN A N 1
ATOM 1414 C CA . ASN A 1 178 ? 13.538 16.050 -15.239 1.00 97.69 178 ASN A CA 1
ATOM 1415 C C . ASN A 1 178 ? 12.173 16.555 -15.707 1.00 97.69 178 ASN A C 1
ATOM 1417 O O . ASN A 1 178 ? 11.491 17.211 -14.923 1.00 97.69 178 ASN A O 1
ATOM 1421 N N . ASP A 1 179 ? 11.763 16.241 -16.933 1.00 96.88 179 ASP A N 1
ATOM 1422 C CA . ASP A 1 179 ? 10.428 16.582 -17.423 1.00 96.88 179 ASP A CA 1
ATOM 1423 C C . ASP A 1 179 ? 9.353 15.824 -16.639 1.00 96.88 179 ASP A C 1
ATOM 1425 O O . ASP A 1 179 ? 8.452 16.457 -16.089 1.00 96.88 179 ASP A O 1
ATOM 1429 N N . TRP A 1 180 ? 9.538 14.515 -16.430 1.00 95.56 180 TRP A N 1
ATOM 1430 C CA . TRP A 1 180 ? 8.672 13.726 -15.547 1.00 95.56 180 TRP A CA 1
ATOM 1431 C C . TRP A 1 180 ? 8.633 14.286 -14.114 1.00 95.56 180 TRP A C 1
ATOM 1433 O O . TRP A 1 180 ? 7.572 14.408 -13.510 1.00 95.56 180 TRP A O 1
ATOM 1443 N N . ARG A 1 181 ? 9.776 14.706 -13.553 1.00 94.25 181 ARG A N 1
ATOM 1444 C CA . ARG A 1 181 ? 9.809 15.319 -12.209 1.00 94.25 181 ARG A CA 1
ATOM 1445 C C . ARG A 1 181 ? 8.998 16.611 -12.132 1.00 94.25 181 ARG A C 1
ATOM 1447 O O . ARG A 1 181 ? 8.381 16.858 -11.101 1.00 94.25 181 ARG A O 1
ATOM 1454 N N . LYS A 1 182 ? 9.019 17.446 -13.175 1.00 94.25 182 LYS A N 1
ATOM 1455 C CA . LYS A 1 182 ? 8.226 18.687 -13.224 1.00 94.25 182 LYS A CA 1
ATOM 1456 C C . LYS A 1 182 ? 6.735 18.382 -13.322 1.00 94.25 182 LYS A C 1
ATOM 1458 O O . LYS A 1 182 ? 5.955 19.030 -12.634 1.00 94.25 182 LYS A O 1
ATOM 1463 N N . GLU A 1 183 ? 6.370 17.395 -14.136 1.00 91.75 183 GLU A N 1
ATOM 1464 C CA . GLU A 1 183 ? 4.996 16.908 -14.266 1.00 91.75 183 GLU A CA 1
ATOM 1465 C C . GLU A 1 183 ? 4.456 16.423 -12.913 1.00 91.75 183 GLU A C 1
ATOM 1467 O O . GLU A 1 183 ? 3.449 16.935 -12.430 1.00 91.75 183 GLU A O 1
ATOM 1472 N N . MET A 1 184 ? 5.185 15.532 -12.234 1.00 88.56 184 MET A N 1
ATOM 1473 C CA . MET A 1 184 ? 4.776 15.008 -10.925 1.00 88.56 184 MET A CA 1
ATOM 1474 C C . MET A 1 184 ? 4.795 16.068 -9.819 1.00 88.56 184 MET A C 1
ATOM 1476 O O . MET A 1 184 ? 4.005 15.996 -8.887 1.00 88.56 184 MET A O 1
ATOM 1480 N N . ALA A 1 185 ? 5.683 17.066 -9.891 1.00 85.62 185 ALA A N 1
ATOM 1481 C CA . ALA A 1 185 ? 5.703 18.166 -8.925 1.00 85.62 185 ALA A CA 1
ATOM 1482 C C . ALA A 1 185 ? 4.515 19.131 -9.090 1.00 85.62 185 ALA A C 1
ATOM 1484 O O . ALA A 1 185 ? 4.172 19.838 -8.139 1.00 85.62 185 ALA A O 1
ATOM 1485 N N . ALA A 1 186 ? 3.906 19.184 -10.279 1.00 82.69 186 ALA A N 1
ATOM 1486 C CA . ALA A 1 186 ? 2.694 19.960 -10.517 1.00 82.69 186 ALA A CA 1
ATOM 1487 C C . ALA A 1 186 ? 1.460 19.295 -9.882 1.00 82.69 186 ALA A C 1
ATOM 1489 O O . ALA A 1 186 ? 0.571 20.004 -9.405 1.00 82.69 186 ALA A O 1
ATOM 1490 N N . ASP A 1 187 ? 1.432 17.960 -9.811 1.00 75.19 187 ASP A N 1
ATOM 1491 C CA . ASP A 1 187 ? 0.401 17.201 -9.099 1.00 75.19 187 ASP A CA 1
ATOM 1492 C C . ASP A 1 187 ? 0.770 17.076 -7.613 1.00 75.19 187 ASP A C 1
ATOM 1494 O O . ASP A 1 187 ? 1.453 16.149 -7.175 1.00 75.19 187 ASP A O 1
ATOM 1498 N N . LYS A 1 188 ? 0.346 18.048 -6.796 1.00 65.50 188 LYS A N 1
ATOM 1499 C CA . LYS A 1 188 ? 0.473 17.903 -5.340 1.00 65.50 188 LYS A CA 1
ATOM 1500 C C . LYS A 1 188 ? -0.412 16.733 -4.912 1.00 65.50 188 LYS A C 1
ATOM 1502 O O . LYS A 1 188 ? -1.624 16.828 -5.128 1.00 65.50 188 LYS A O 1
ATOM 1507 N N . PRO A 1 189 ? 0.130 15.674 -4.276 1.00 66.06 189 PRO A N 1
ATOM 1508 C CA . PRO A 1 189 ? -0.706 14.597 -3.775 1.00 66.06 189 PRO A CA 1
ATOM 1509 C C . PRO A 1 189 ? -1.760 15.212 -2.859 1.00 66.06 189 PRO A C 1
ATOM 1511 O O . PRO A 1 189 ? -1.438 15.864 -1.866 1.00 66.06 189 PRO A O 1
ATOM 1514 N N . GLY A 1 190 ? -3.019 15.085 -3.277 1.00 65.00 190 GLY A N 1
ATOM 1515 C CA . GLY A 1 190 ? -4.137 15.649 -2.544 1.00 65.00 190 GLY A CA 1
ATOM 1516 C C . GLY A 1 190 ? -4.186 15.061 -1.141 1.00 65.00 190 GLY A C 1
ATOM 1517 O O . GLY A 1 190 ? -3.949 13.867 -0.948 1.00 65.00 190 GLY A O 1
ATOM 1518 N N . ASP A 1 191 ? -4.514 15.910 -0.178 1.00 78.56 191 ASP A N 1
ATOM 1519 C CA . ASP A 1 191 ? -4.810 15.479 1.176 1.00 78.56 191 ASP A CA 1
ATOM 1520 C C . ASP A 1 191 ? -6.017 14.520 1.151 1.00 78.56 191 ASP A C 1
ATOM 1522 O O . ASP A 1 191 ? -7.079 14.859 0.608 1.00 78.56 191 ASP A O 1
ATOM 1526 N N . ARG A 1 192 ? -5.821 13.289 1.641 1.00 83.00 192 ARG A N 1
ATOM 1527 C CA . ARG A 1 192 ? -6.750 12.168 1.452 1.00 83.00 192 ARG A CA 1
ATOM 1528 C C . ARG A 1 192 ? -7.323 11.711 2.787 1.00 83.00 192 ARG A C 1
ATOM 1530 O O . ARG A 1 192 ? -6.699 10.937 3.504 1.00 83.00 192 ARG A O 1
ATOM 1537 N N . ALA A 1 193 ? -8.573 12.089 3.022 1.00 90.88 193 ALA A N 1
ATOM 1538 C CA . ALA A 1 193 ? -9.361 11.603 4.144 1.00 90.88 193 ALA A CA 1
ATOM 1539 C C . ALA A 1 193 ? -9.675 10.096 4.051 1.00 90.88 193 ALA A C 1
ATOM 1541 O O . ALA A 1 193 ? -9.786 9.517 2.959 1.00 90.88 193 ALA A O 1
ATOM 1542 N N . TYR A 1 194 ? -9.911 9.466 5.203 1.00 91.94 194 TYR A N 1
ATOM 1543 C CA . TYR A 1 194 ? -10.373 8.082 5.287 1.00 91.94 194 TYR A CA 1
ATOM 1544 C C . TYR A 1 194 ? -11.828 7.961 4.813 1.00 91.94 194 TYR A C 1
ATOM 1546 O O . TYR A 1 194 ? -12.718 8.580 5.401 1.00 91.94 194 TYR A O 1
ATOM 1554 N N . PRO A 1 195 ? -12.123 7.129 3.798 1.00 93.12 195 PRO A N 1
ATOM 1555 C CA . PRO A 1 195 ? -13.494 6.927 3.355 1.00 93.12 195 PRO A CA 1
ATOM 1556 C C . PRO A 1 195 ? -14.288 6.113 4.387 1.00 93.12 195 PRO A C 1
ATOM 1558 O O . PRO A 1 195 ? -13.967 4.959 4.691 1.00 93.12 195 PRO A O 1
ATOM 1561 N N . VAL A 1 196 ? -15.379 6.689 4.884 1.00 95.00 196 VAL A N 1
ATOM 1562 C CA . VAL A 1 196 ? -16.309 6.063 5.830 1.00 95.00 196 VAL A CA 1
ATOM 1563 C C . VAL A 1 196 ? -17.649 5.802 5.158 1.00 95.00 196 VAL A C 1
ATOM 1565 O O . VAL A 1 196 ? -18.182 6.646 4.441 1.00 95.00 196 VAL A O 1
ATOM 1568 N N . GLY A 1 197 ? -18.217 4.620 5.403 1.00 92.50 197 GLY A N 1
ATOM 1569 C CA . GLY A 1 197 ? -19.563 4.308 4.926 1.00 92.50 197 GLY A CA 1
ATOM 1570 C C . GLY A 1 197 ? -19.636 3.981 3.440 1.00 92.50 197 GLY A C 1
ATOM 1571 O O . GLY A 1 197 ? -20.593 4.372 2.779 1.00 92.50 197 GLY A O 1
ATOM 1572 N N . HIS A 1 198 ? -18.645 3.278 2.889 1.00 90.00 198 HIS A N 1
ATOM 1573 C CA . HIS A 1 198 ? -18.712 2.813 1.503 1.00 90.00 198 HIS A CA 1
ATOM 1574 C C . HIS A 1 198 ? -19.975 1.945 1.278 1.00 90.00 198 HIS A C 1
ATOM 1576 O O . HIS A 1 198 ? -20.244 1.064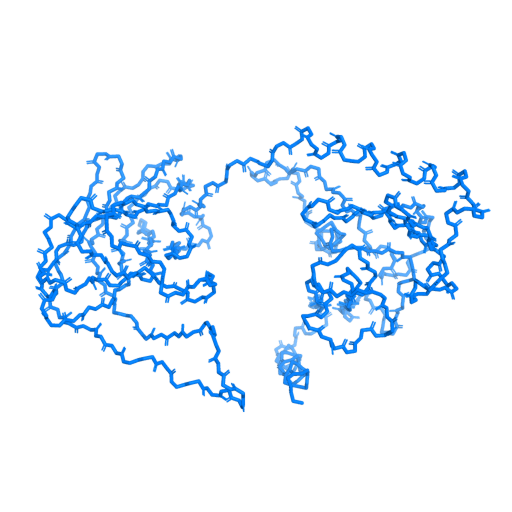 2.095 1.00 90.00 198 HIS A O 1
ATOM 1582 N N . PRO A 1 199 ? -20.762 2.126 0.198 1.00 84.44 199 PRO A N 1
ATOM 1583 C CA . PRO A 1 199 ? -22.015 1.387 -0.012 1.00 84.44 199 PRO A CA 1
ATOM 1584 C C . PRO A 1 199 ? -21.861 -0.136 0.082 1.00 84.44 199 PRO A C 1
ATOM 1586 O O . PRO A 1 199 ? -22.629 -0.777 0.792 1.00 84.44 199 PRO A O 1
ATOM 1589 N N . ALA A 1 200 ? -20.803 -0.684 -0.524 1.00 86.44 200 ALA A N 1
ATOM 1590 C CA . ALA A 1 200 ? -20.508 -2.120 -0.545 1.00 86.44 200 ALA A CA 1
ATOM 1591 C C . ALA A 1 200 ? -19.859 -2.687 0.739 1.00 86.44 200 ALA A C 1
ATOM 1593 O O . ALA A 1 200 ? -19.520 -3.868 0.778 1.00 86.44 200 ALA A O 1
ATOM 1594 N N . ARG A 1 201 ? -19.621 -1.874 1.781 1.00 85.81 201 ARG A N 1
ATOM 1595 C CA . ARG A 1 201 ? -18.995 -2.336 3.031 1.00 85.81 201 ARG A CA 1
ATOM 1596 C C . ARG A 1 201 ? -19.746 -1.791 4.242 1.00 85.81 201 ARG A C 1
ATOM 1598 O O . ARG A 1 201 ? -19.753 -0.591 4.486 1.00 85.81 201 ARG A O 1
ATOM 1605 N N . GLY A 1 202 ? -20.309 -2.687 5.053 1.00 87.31 202 GLY A N 1
ATOM 1606 C CA . GLY A 1 202 ? -21.096 -2.312 6.234 1.00 87.31 202 GLY A CA 1
ATOM 1607 C C . GLY A 1 202 ? -20.297 -1.691 7.388 1.00 87.31 202 GLY A C 1
ATOM 1608 O O . GLY A 1 202 ? -20.894 -1.231 8.356 1.00 87.31 202 GLY A O 1
ATOM 1609 N N . PHE A 1 203 ? -18.960 -1.670 7.330 1.00 94.06 203 PHE A N 1
ATOM 1610 C CA . PHE A 1 203 ? -18.126 -1.081 8.379 1.00 94.06 203 PHE A CA 1
ATOM 1611 C C . PHE A 1 203 ? -16.816 -0.482 7.854 1.00 94.06 203 PHE A C 1
ATOM 1613 O O . PHE A 1 203 ? -16.236 -0.974 6.885 1.00 94.06 203 PHE A O 1
ATOM 1620 N N . THR A 1 204 ? -16.314 0.523 8.565 1.00 96.00 204 THR A N 1
ATOM 1621 C CA . THR A 1 204 ? -14.989 1.123 8.396 1.00 96.00 204 THR A CA 1
ATOM 1622 C C . THR A 1 204 ? -14.216 1.000 9.708 1.00 96.00 204 THR A C 1
ATOM 1624 O O . THR A 1 204 ? -14.770 1.203 10.787 1.00 96.00 204 THR A O 1
ATOM 1627 N N . VAL A 1 205 ? -12.933 0.651 9.617 1.00 96.06 205 VAL A N 1
ATOM 1628 C CA . VAL A 1 205 ? -12.004 0.648 10.753 1.00 96.06 205 VAL A CA 1
ATOM 1629 C C . VAL A 1 205 ? -11.074 1.841 10.599 1.00 96.06 205 VAL A C 1
ATOM 1631 O O . VAL A 1 205 ? -10.505 2.025 9.528 1.00 96.06 205 VAL A O 1
ATOM 1634 N N . LEU A 1 206 ? -10.930 2.610 11.671 1.00 96.81 206 LEU A N 1
ATOM 1635 C CA . LEU A 1 206 ? -10.014 3.732 11.822 1.00 96.81 206 LEU A CA 1
ATOM 1636 C C . LEU A 1 206 ? -8.935 3.298 12.824 1.00 96.81 206 LEU A C 1
ATOM 1638 O O . LEU A 1 206 ? -9.177 3.335 14.036 1.00 96.81 206 LEU A O 1
ATOM 1642 N N . PRO A 1 207 ? -7.804 2.738 12.364 1.00 95.62 207 PRO A N 1
ATOM 1643 C CA . PRO A 1 207 ? -6.785 2.231 13.265 1.00 95.62 207 PRO A CA 1
ATOM 1644 C C . PRO A 1 207 ? -5.980 3.378 13.877 1.00 95.62 207 PRO A C 1
ATOM 1646 O O . PRO A 1 207 ? -5.830 4.441 13.288 1.00 95.62 207 PRO A O 1
ATOM 1649 N N . ALA A 1 208 ? -5.444 3.157 15.072 1.00 94.25 208 ALA A N 1
ATOM 1650 C CA . ALA A 1 208 ? -4.671 4.168 15.784 1.00 94.25 208 ALA A CA 1
ATOM 1651 C C . ALA A 1 208 ? -3.407 4.596 15.019 1.00 94.25 208 ALA A C 1
ATOM 1653 O O . ALA A 1 208 ? -3.058 5.760 15.019 1.00 94.25 208 ALA A O 1
ATOM 1654 N N . GLN A 1 209 ? -2.754 3.686 14.291 1.00 91.94 209 GLN A N 1
ATOM 1655 C CA . GLN A 1 209 ? -1.576 4.007 13.466 1.00 91.94 209 GLN A CA 1
ATOM 1656 C C . GLN A 1 209 ? -1.832 5.077 12.379 1.00 91.94 209 GLN A C 1
ATOM 1658 O O . GLN A 1 209 ? -0.888 5.645 11.845 1.00 91.94 209 GLN A O 1
ATOM 1663 N N . ASP A 1 210 ? -3.105 5.299 12.054 1.00 91.62 210 ASP A N 1
ATOM 1664 C CA . ASP A 1 210 ? -3.602 6.158 10.983 1.00 91.62 210 ASP A CA 1
ATOM 1665 C C . ASP A 1 210 ? -4.207 7.469 11.530 1.00 91.62 210 ASP A C 1
ATOM 1667 O O . ASP A 1 210 ? -4.753 8.260 10.759 1.00 91.62 210 ASP A O 1
ATOM 1671 N N . SER A 1 211 ? -4.159 7.677 12.853 1.00 93.88 211 SER A N 1
ATOM 1672 C CA . SER A 1 211 ? -4.667 8.877 13.526 1.00 93.88 211 SER A CA 1
ATOM 1673 C C . SER A 1 211 ? -3.597 9.944 13.707 1.00 93.88 211 SER A C 1
ATOM 1675 O O . SER A 1 211 ? -2.424 9.621 13.922 1.00 93.88 211 SER A O 1
ATOM 1677 N N . GLU A 1 212 ? -4.038 11.188 13.809 1.00 94.69 212 GLU A N 1
ATOM 1678 C CA . GLU A 1 212 ? -3.295 12.249 14.480 1.00 94.69 212 GLU A CA 1
ATOM 1679 C C . GLU A 1 212 ? -3.712 12.326 15.955 1.00 94.69 212 GLU A C 1
ATOM 1681 O O . GLU A 1 212 ? -4.723 11.754 16.374 1.00 94.69 212 GLU A O 1
ATOM 1686 N N . PHE A 1 213 ? -2.888 12.958 16.787 1.00 95.06 213 PHE A N 1
ATOM 1687 C CA . PHE A 1 213 ? -3.217 13.165 18.192 1.00 95.06 213 PHE A CA 1
ATOM 1688 C C . PHE A 1 213 ? -2.509 14.387 18.764 1.00 95.06 213 PHE A C 1
ATOM 1690 O O . PHE A 1 213 ? -1.412 14.758 18.341 1.00 95.06 213 PHE A O 1
ATOM 1697 N N . GLN A 1 214 ? -3.124 14.983 19.781 1.00 94.75 214 GLN A N 1
ATOM 1698 C CA . GLN A 1 214 ? -2.579 16.115 20.522 1.00 94.75 214 GLN A CA 1
ATOM 1699 C C . GLN A 1 214 ? -2.729 15.894 22.025 1.00 94.75 214 GLN A C 1
ATOM 1701 O O . GLN A 1 214 ? -3.597 15.153 22.483 1.00 94.75 214 GLN A O 1
ATOM 1706 N N . GLY A 1 215 ? -1.897 16.587 22.797 1.00 88.44 215 GLY A N 1
ATOM 1707 C CA . GLY A 1 215 ? -1.905 16.539 24.256 1.00 88.44 215 GLY A CA 1
ATOM 1708 C C . GLY A 1 215 ? -0.801 15.666 24.844 1.00 88.44 215 GLY A C 1
ATOM 1709 O O . GLY A 1 215 ? -0.080 14.941 24.155 1.00 88.44 215 GLY A O 1
ATOM 1710 N N . LYS A 1 216 ? -0.610 15.801 26.156 1.00 85.12 216 LYS A N 1
ATOM 1711 C CA . LYS A 1 216 ? 0.539 15.221 26.854 1.00 85.12 216 LYS A CA 1
ATOM 1712 C C . LYS A 1 216 ? 0.372 13.707 27.035 1.00 85.12 216 LYS A C 1
ATOM 1714 O O . LYS A 1 216 ? -0.710 13.218 27.341 1.00 85.12 216 LYS A O 1
ATOM 1719 N N . GLY A 1 217 ? 1.477 12.978 26.886 1.00 87.81 217 GLY A N 1
ATOM 1720 C CA . GLY A 1 217 ? 1.582 11.549 27.200 1.00 87.81 217 GLY A CA 1
ATOM 1721 C C . GLY A 1 217 ? 1.257 10.601 26.041 1.00 87.81 217 GLY A C 1
ATOM 1722 O O . GLY A 1 217 ? 1.914 9.554 25.942 1.00 87.81 217 GLY A O 1
ATOM 1723 N N . LEU A 1 218 ? 0.317 10.982 25.163 1.00 92.88 218 LEU A N 1
ATOM 1724 C CA . LEU A 1 218 ? -0.064 10.189 23.995 1.00 92.88 218 LEU A CA 1
ATOM 1725 C C . LEU A 1 218 ? 1.145 9.917 23.103 1.00 92.88 218 LEU A C 1
ATOM 1727 O O . LEU A 1 218 ? 1.923 10.810 22.765 1.00 92.88 218 LEU A O 1
ATOM 1731 N N . ARG A 1 219 ? 1.302 8.647 22.743 1.00 93.38 219 ARG A N 1
ATOM 1732 C CA . ARG A 1 219 ? 2.342 8.167 21.837 1.00 93.38 219 ARG A CA 1
ATOM 1733 C C . ARG A 1 219 ? 1.940 6.832 21.243 1.00 93.38 219 ARG A C 1
ATOM 1735 O O . ARG A 1 219 ? 1.149 6.092 21.830 1.00 93.38 219 ARG A O 1
ATOM 1742 N N . PHE A 1 220 ? 2.564 6.481 20.129 1.00 94.00 220 PHE A N 1
ATOM 1743 C CA . PHE A 1 220 ? 2.521 5.110 19.643 1.00 94.00 220 PHE A CA 1
ATOM 1744 C C . PHE A 1 220 ? 3.320 4.173 20.556 1.00 94.00 220 PHE A C 1
ATOM 1746 O O . PHE A 1 220 ? 4.360 4.545 21.104 1.00 94.00 220 PHE A O 1
ATOM 1753 N N . SER A 1 221 ? 2.832 2.942 20.705 1.00 92.12 221 SER A N 1
ATOM 1754 C CA . SER A 1 221 ? 3.475 1.877 21.484 1.00 92.12 221 SER A CA 1
ATOM 1755 C C . SER A 1 221 ? 4.841 1.451 20.938 1.00 92.12 221 SER A C 1
ATOM 1757 O O . SER A 1 221 ? 5.664 0.923 21.685 1.00 92.12 221 SER A O 1
ATOM 1759 N N . ALA A 1 222 ? 5.107 1.706 19.657 1.00 88.62 222 ALA A N 1
ATOM 1760 C CA . ALA A 1 222 ? 6.404 1.516 19.029 1.00 88.62 222 ALA A CA 1
ATOM 1761 C C . ALA A 1 222 ? 6.667 2.608 17.982 1.00 88.62 222 ALA A C 1
ATOM 1763 O O . ALA A 1 222 ? 5.744 3.249 17.484 1.00 88.62 222 ALA A O 1
ATOM 1764 N N . GLY A 1 223 ? 7.944 2.806 17.644 1.00 85.19 223 GLY A N 1
ATOM 1765 C CA . GLY A 1 223 ? 8.357 3.743 16.594 1.00 85.19 223 GLY A CA 1
ATOM 1766 C C . GLY A 1 223 ? 7.849 3.350 15.198 1.00 85.19 223 GLY A C 1
ATOM 1767 O O . GLY A 1 223 ? 7.307 4.203 14.498 1.00 85.19 223 GLY A O 1
ATOM 1768 N N . PRO A 1 224 ? 7.985 2.079 14.771 1.00 82.12 224 PRO A N 1
ATOM 1769 C CA . PRO A 1 224 ? 7.359 1.609 13.540 1.00 82.12 224 PRO A CA 1
ATOM 1770 C C . PRO A 1 224 ? 5.825 1.628 13.658 1.00 82.12 224 PRO A C 1
ATOM 1772 O O . PRO A 1 224 ? 5.296 1.204 14.685 1.00 82.12 224 PRO A O 1
ATOM 1775 N N . PRO A 1 225 ? 5.083 2.041 12.617 1.00 74.38 225 PRO A N 1
ATOM 1776 C CA . PRO A 1 225 ? 3.618 2.116 12.679 1.00 74.38 225 PRO A CA 1
ATOM 1777 C C . PRO A 1 225 ? 2.946 0.732 12.683 1.00 74.38 225 PRO A C 1
ATOM 1779 O O . PRO A 1 225 ? 1.808 0.578 13.122 1.00 74.38 225 PRO A O 1
ATOM 1782 N N . ASN A 1 226 ? 3.654 -0.298 12.214 1.00 80.38 226 ASN A N 1
ATOM 1783 C CA . ASN A 1 226 ? 3.116 -1.640 12.020 1.00 80.38 226 ASN A CA 1
ATOM 1784 C C . ASN A 1 226 ? 2.688 -2.286 13.343 1.00 80.38 226 ASN A C 1
ATOM 1786 O O . ASN A 1 226 ? 3.537 -2.647 14.160 1.00 80.38 226 ASN A O 1
ATOM 1790 N N . ALA A 1 227 ? 1.383 -2.524 13.479 1.00 81.38 227 ALA A N 1
ATOM 1791 C CA . ALA A 1 227 ? 0.745 -3.092 14.670 1.00 81.38 227 ALA A CA 1
ATOM 1792 C C . ALA A 1 227 ? 0.779 -2.196 15.923 1.00 81.38 227 ALA A C 1
ATOM 1794 O O . ALA A 1 227 ? 0.431 -2.654 17.006 1.00 81.38 227 ALA A O 1
ATOM 1795 N N . SER A 1 228 ? 1.099 -0.911 15.771 1.00 89.06 228 SER A N 1
ATOM 1796 C CA . SER A 1 228 ? 1.120 0.028 16.891 1.00 89.06 228 SER A CA 1
ATOM 1797 C C . SER A 1 228 ? -0.288 0.420 17.350 1.00 89.06 228 SER A C 1
ATOM 1799 O O . SER A 1 228 ? -1.252 0.462 16.576 1.00 89.06 228 SER A O 1
ATOM 1801 N N . TRP A 1 229 ? -0.411 0.697 18.642 1.00 94.12 229 TRP A N 1
ATOM 1802 C CA . TRP A 1 229 ? -1.582 1.303 19.274 1.00 94.12 229 TRP A CA 1
ATOM 1803 C C . TRP A 1 229 ? -1.162 2.602 19.950 1.00 94.12 229 TRP A C 1
ATOM 1805 O O . TRP A 1 229 ? 0.028 2.842 20.165 1.00 94.12 229 TRP A O 1
ATOM 1815 N N . LEU A 1 230 ? -2.134 3.444 20.278 1.00 94.69 230 LEU A N 1
ATOM 1816 C CA . LEU A 1 230 ? -1.881 4.604 21.120 1.00 94.69 230 LEU A CA 1
ATOM 1817 C C . LEU A 1 230 ? -1.862 4.171 22.575 1.00 94.69 230 LEU A C 1
ATOM 1819 O O . LEU A 1 230 ? -2.697 3.373 22.987 1.00 94.69 230 LEU A O 1
ATOM 1823 N N . THR A 1 231 ? -0.912 4.693 23.335 1.00 93.25 231 THR A N 1
ATOM 1824 C CA . THR A 1 231 ? -0.750 4.450 24.770 1.00 93.25 231 THR A CA 1
ATOM 1825 C C . THR A 1 231 ? -0.319 5.744 25.459 1.00 93.25 231 THR A C 1
ATOM 1827 O O . THR A 1 231 ? -0.021 6.748 24.805 1.00 93.25 231 THR A O 1
ATOM 1830 N N . GLY A 1 232 ? -0.270 5.731 26.789 1.00 90.06 232 GLY A N 1
ATOM 1831 C CA . GLY A 1 232 ? 0.180 6.878 27.574 1.00 90.06 232 GLY A CA 1
ATOM 1832 C C . GLY A 1 232 ? -0.814 8.034 27.611 1.00 90.06 232 GLY A C 1
ATOM 1833 O O . GLY A 1 232 ? -0.404 9.169 27.815 1.00 90.06 232 GLY A O 1
ATOM 1834 N N . TRP A 1 233 ? -2.106 7.773 27.421 1.00 90.62 233 TRP A N 1
ATOM 1835 C CA . TRP A 1 233 ? -3.145 8.794 27.536 1.00 90.62 233 TRP A CA 1
ATOM 1836 C C . TRP A 1 233 ? -3.296 9.268 28.992 1.00 90.62 233 TRP A C 1
ATOM 1838 O O . TRP A 1 233 ? -4.092 8.714 29.743 1.00 90.62 233 TRP A O 1
ATOM 1848 N N . THR A 1 234 ? -2.513 10.268 29.402 1.00 85.25 234 THR A N 1
ATOM 1849 C CA . THR A 1 234 ? -2.434 10.725 30.805 1.00 85.25 234 THR A CA 1
ATOM 1850 C C . THR A 1 234 ? -3.011 12.117 31.051 1.00 85.25 234 THR A C 1
ATOM 1852 O O . THR A 1 234 ? -3.056 12.566 32.193 1.00 85.25 234 THR A O 1
ATOM 1855 N N . ALA A 1 235 ? -3.457 12.818 30.006 1.00 87.25 235 ALA A N 1
ATOM 1856 C CA . ALA A 1 235 ? -4.036 14.152 30.120 1.00 87.25 235 ALA A CA 1
ATOM 1857 C C . ALA A 1 235 ? -5.485 14.178 29.611 1.00 87.25 235 ALA A C 1
ATOM 1859 O O . ALA A 1 235 ? -5.808 13.565 28.593 1.00 87.25 235 ALA A O 1
ATOM 1860 N N . ALA A 1 236 ? -6.359 14.887 30.330 1.00 84.56 236 ALA A N 1
ATOM 1861 C CA . ALA A 1 236 ? -7.788 14.974 30.013 1.00 84.56 236 ALA A CA 1
ATOM 1862 C C . ALA A 1 236 ? -8.092 15.861 28.789 1.00 84.56 236 ALA A C 1
ATOM 1864 O O . ALA A 1 236 ? -9.152 15.734 28.183 1.00 84.56 236 ALA A O 1
ATOM 1865 N N . ASP A 1 237 ? -7.170 16.755 28.422 1.00 89.88 237 ASP A N 1
ATOM 1866 C CA . ASP A 1 237 ? -7.240 17.596 27.222 1.00 89.88 237 ASP A CA 1
ATOM 1867 C C . ASP A 1 237 ? -6.637 16.920 25.978 1.00 89.88 237 ASP A C 1
ATOM 1869 O O . ASP A 1 237 ? -6.785 17.422 24.859 1.00 89.88 237 ASP A O 1
ATOM 1873 N N . ALA A 1 238 ? -5.982 15.767 26.153 1.00 93.44 238 ALA A N 1
ATOM 1874 C CA . ALA A 1 238 ? -5.447 14.996 25.046 1.00 93.44 238 ALA A CA 1
ATOM 1875 C C . ALA A 1 238 ? -6.570 14.359 24.217 1.00 93.44 238 ALA A C 1
ATOM 1877 O O . ALA A 1 238 ? -7.586 13.899 24.749 1.00 93.44 238 ALA A O 1
ATOM 1878 N N . HIS A 1 239 ? -6.374 14.319 22.904 1.00 95.62 239 HIS A N 1
ATOM 1879 C CA . HIS A 1 239 ? -7.337 13.778 21.955 1.00 95.62 239 HIS A CA 1
ATOM 1880 C C . HIS A 1 239 ? -6.647 13.122 20.767 1.00 95.62 239 HIS A C 1
ATOM 1882 O O . HIS A 1 239 ? -5.478 13.374 20.479 1.00 95.62 239 HIS A O 1
ATOM 1888 N N . VAL A 1 240 ? -7.407 12.269 20.092 1.00 97.25 240 VAL A N 1
ATOM 1889 C CA . VAL A 1 240 ? -6.988 11.516 18.912 1.00 97.25 240 VAL A CA 1
ATOM 1890 C C . VAL A 1 240 ? -7.996 11.788 17.815 1.00 97.25 240 VAL A C 1
ATOM 1892 O O . VAL A 1 240 ? -9.199 11.728 18.074 1.00 97.25 240 VAL A O 1
ATOM 1895 N N . ASP A 1 241 ? -7.545 12.059 16.604 1.00 96.69 241 ASP A N 1
ATOM 1896 C CA . ASP A 1 241 ? -8.429 12.370 15.496 1.00 96.69 241 ASP A CA 1
ATOM 1897 C C . ASP A 1 241 ? -8.064 11.633 14.207 1.00 96.69 241 ASP A C 1
ATOM 1899 O O . ASP A 1 241 ? -6.928 11.238 13.952 1.00 96.69 241 ASP A O 1
ATOM 1903 N N . TRP A 1 242 ? -9.099 11.397 13.407 1.00 97.44 242 TRP A N 1
ATOM 1904 C CA . TRP A 1 242 ? -8.988 10.875 12.053 1.00 97.44 242 TRP A CA 1
ATOM 1905 C C . TRP A 1 242 ? -9.707 11.835 11.121 1.00 97.44 242 TRP A C 1
ATOM 1907 O O . TRP A 1 242 ? -10.905 12.080 11.299 1.00 97.44 242 TRP A O 1
ATOM 1917 N N . ASP A 1 243 ? -9.026 12.326 10.092 1.00 96.12 243 ASP A N 1
ATOM 1918 C CA . ASP A 1 243 ? -9.698 13.039 9.013 1.00 96.12 243 ASP A CA 1
ATOM 1919 C C . ASP A 1 243 ? -10.460 12.050 8.124 1.00 96.12 243 ASP A C 1
ATOM 1921 O O . ASP A 1 243 ? -9.870 11.200 7.454 1.00 96.12 243 ASP A O 1
ATOM 1925 N N . ILE A 1 244 ? -11.793 12.121 8.140 1.00 96.62 244 ILE A N 1
ATOM 1926 C CA . ILE A 1 244 ? -12.654 11.159 7.444 1.00 96.62 244 ILE A CA 1
ATOM 1927 C C . ILE A 1 244 ? -13.606 11.852 6.459 1.00 96.62 244 ILE A C 1
ATOM 1929 O O . ILE A 1 244 ? -14.212 12.892 6.745 1.00 96.62 244 ILE A O 1
ATOM 1933 N N . GLU A 1 245 ? -13.818 11.204 5.318 1.00 95.56 245 GLU A N 1
ATOM 1934 C CA . GLU A 1 245 ? -14.832 11.538 4.322 1.00 95.56 245 GLU A CA 1
ATOM 1935 C C . GLU A 1 245 ? -15.971 10.521 4.415 1.00 95.56 245 GLU A C 1
ATOM 1937 O O . GLU A 1 245 ? -15.818 9.346 4.074 1.00 95.56 245 GLU A O 1
ATOM 1942 N N . VAL A 1 246 ? -17.134 10.962 4.888 1.00 95.81 246 VAL A N 1
ATOM 1943 C CA . VAL A 1 246 ? -18.327 10.114 4.959 1.00 95.81 246 VAL A CA 1
ATOM 1944 C C . VAL A 1 246 ? -18.981 10.080 3.581 1.00 95.81 246 VAL A C 1
ATOM 1946 O O . VAL A 1 246 ? -19.512 11.087 3.116 1.00 95.81 246 VAL A O 1
ATOM 1949 N N . LEU A 1 247 ? -18.950 8.911 2.942 1.00 94.25 247 LEU A N 1
ATOM 1950 C CA . LEU A 1 247 ? -19.502 8.678 1.604 1.00 94.25 247 LEU A CA 1
ATOM 1951 C C . LEU A 1 247 ? -21.016 8.443 1.628 1.00 94.25 247 LEU A C 1
ATOM 1953 O O . LEU A 1 247 ? -21.713 8.821 0.694 1.00 94.25 247 LEU A O 1
ATOM 1957 N N . THR A 1 248 ? -21.527 7.823 2.696 1.00 93.88 248 THR A N 1
ATOM 1958 C CA . THR A 1 248 ? -22.962 7.557 2.878 1.00 93.88 248 THR A CA 1
ATOM 1959 C C . THR A 1 248 ? -23.410 8.136 4.213 1.00 93.88 248 THR A C 1
ATOM 1961 O O . THR A 1 248 ? -22.977 7.664 5.265 1.00 93.88 248 THR A O 1
ATOM 1964 N N . ALA A 1 249 ? -24.280 9.145 4.196 1.00 95.25 249 ALA A N 1
ATOM 1965 C CA . ALA A 1 249 ? -24.888 9.656 5.422 1.00 95.25 249 ALA A CA 1
ATOM 1966 C C . ALA A 1 249 ? -25.756 8.570 6.079 1.00 95.25 249 ALA A C 1
ATOM 1968 O O . ALA A 1 249 ? -26.401 7.779 5.389 1.00 95.25 249 ALA A O 1
ATOM 1969 N N . GLY A 1 250 ? -25.782 8.505 7.407 1.00 95.25 250 GLY A N 1
ATOM 1970 C CA . GLY A 1 250 ? -26.468 7.413 8.092 1.00 95.25 250 GLY A CA 1
ATOM 1971 C C . GLY A 1 250 ? -26.189 7.347 9.582 1.00 95.25 250 GLY A C 1
ATOM 1972 O O . GLY A 1 250 ? -25.381 8.108 10.115 1.00 95.25 250 GLY A O 1
ATOM 1973 N N . ASP A 1 251 ? -26.854 6.417 10.255 1.00 96.94 251 ASP A N 1
ATOM 1974 C CA . ASP A 1 251 ? -26.546 6.064 11.636 1.00 96.94 251 ASP A CA 1
ATOM 1975 C C . ASP A 1 251 ? -25.446 5.011 11.670 1.00 96.94 251 ASP A C 1
ATOM 1977 O O . ASP A 1 251 ? -25.474 4.033 10.923 1.00 96.94 251 ASP A O 1
ATOM 1981 N N . TYR A 1 252 ? -24.464 5.216 12.542 1.00 97.94 252 TYR A N 1
ATOM 1982 C CA . TYR A 1 252 ? -23.332 4.316 12.703 1.00 97.94 252 TYR A CA 1
ATOM 1983 C C . TYR A 1 252 ? -23.232 3.868 14.151 1.00 97.94 252 TYR A C 1
ATOM 1985 O O . TYR A 1 252 ? -23.208 4.698 15.058 1.00 97.94 252 TYR A O 1
ATOM 1993 N N . THR A 1 253 ? -23.124 2.565 14.396 1.00 98.25 253 THR A N 1
ATOM 1994 C CA . THR A 1 253 ? -22.652 2.090 15.699 1.00 98.25 253 THR A CA 1
ATOM 1995 C C . THR A 1 253 ? -21.159 2.359 15.808 1.00 98.25 253 THR A C 1
ATOM 1997 O O . THR A 1 253 ? -20.401 1.982 14.908 1.00 98.25 253 THR A O 1
ATOM 2000 N N . VAL A 1 254 ? -20.750 2.974 16.914 1.00 98.69 254 VAL A N 1
ATOM 2001 C CA . VAL A 1 254 ? -19.360 3.328 17.202 1.00 98.69 254 VAL A CA 1
ATOM 2002 C C . VAL A 1 254 ? -18.813 2.375 18.256 1.00 98.69 254 VAL A C 1
ATOM 2004 O O . VAL A 1 254 ? -19.372 2.251 19.346 1.00 98.69 254 VAL A O 1
ATOM 2007 N N . THR A 1 255 ? -17.720 1.686 17.938 1.00 98.75 255 THR A N 1
ATOM 2008 C CA . THR A 1 255 ? -17.004 0.815 18.880 1.00 98.75 255 THR A CA 1
ATOM 2009 C C . THR A 1 255 ? -15.545 1.227 18.967 1.00 98.75 255 THR A C 1
ATOM 2011 O O . THR A 1 255 ? -14.884 1.363 17.943 1.00 98.75 255 THR A O 1
ATOM 2014 N N . VAL A 1 256 ? -15.018 1.359 20.178 1.00 98.44 256 VAL A N 1
ATOM 2015 C CA . VAL A 1 256 ? -13.588 1.566 20.422 1.00 98.44 256 VAL A CA 1
ATOM 2016 C C . VAL A 1 256 ? -12.965 0.243 20.847 1.00 98.44 256 VAL A C 1
ATOM 2018 O O . VAL A 1 256 ? -13.540 -0.476 21.665 1.00 98.44 256 VAL A O 1
ATOM 2021 N N . LYS A 1 257 ? -11.800 -0.102 20.291 1.00 98.19 257 LYS A N 1
ATOM 2022 C CA . LYS A 1 257 ? -10.977 -1.197 20.816 1.00 98.19 257 LYS A CA 1
ATOM 2023 C C . LYS A 1 257 ? -9.946 -0.644 21.788 1.00 98.19 257 LYS A C 1
ATOM 2025 O O . LYS A 1 257 ? -9.070 0.109 21.358 1.00 98.19 257 LYS A O 1
ATOM 2030 N N . TYR A 1 258 ? -10.056 -1.039 23.051 1.00 97.06 258 TYR A N 1
ATOM 2031 C CA . TYR A 1 258 ? -9.251 -0.516 24.148 1.00 97.06 258 TYR A CA 1
ATOM 2032 C C . TYR A 1 258 ? -8.526 -1.618 24.930 1.00 97.06 258 TYR A C 1
ATOM 2034 O O . TYR A 1 258 ? -8.914 -2.788 24.889 1.00 97.06 258 TYR A O 1
ATOM 2042 N N . ALA A 1 259 ? -7.469 -1.228 25.631 1.00 96.62 259 ALA A N 1
ATOM 2043 C CA . ALA A 1 259 ? -6.884 -1.972 26.738 1.00 96.62 259 ALA A CA 1
ATOM 2044 C C . ALA A 1 259 ? -6.582 -0.982 27.874 1.00 96.62 259 ALA A C 1
ATOM 2046 O O . ALA A 1 259 ? -6.275 0.183 27.612 1.00 96.62 259 ALA A O 1
ATOM 2047 N N . CYS A 1 260 ? -6.748 -1.392 29.127 1.00 95.00 260 CYS A N 1
ATOM 2048 C CA . CYS A 1 260 ? -6.472 -0.536 30.280 1.00 95.00 260 CYS A CA 1
ATOM 2049 C C . CYS A 1 260 ? -6.247 -1.349 31.559 1.00 95.00 260 CYS A C 1
ATOM 2051 O O . CYS A 1 260 ? -6.833 -2.423 31.725 1.00 95.00 260 CYS A O 1
ATOM 2053 N N . ALA A 1 261 ? -5.443 -0.797 32.467 1.00 93.94 261 ALA A N 1
ATOM 2054 C CA . ALA A 1 261 ? -5.242 -1.325 33.813 1.00 93.94 261 ALA A CA 1
ATOM 2055 C C . ALA A 1 261 ? -6.475 -1.103 34.713 1.00 93.94 261 ALA A C 1
ATOM 2057 O O . ALA A 1 261 ? -7.371 -0.321 34.377 1.00 93.94 261 ALA A O 1
ATOM 2058 N N . ASP A 1 262 ? -6.496 -1.761 35.876 1.00 93.69 262 ASP A N 1
ATOM 2059 C CA . ASP A 1 262 ? -7.592 -1.681 36.857 1.00 93.69 262 ASP A CA 1
ATOM 2060 C C . ASP A 1 262 ? -7.882 -0.248 37.322 1.00 93.69 262 ASP A C 1
ATOM 2062 O O . ASP A 1 262 ? -9.039 0.157 37.421 1.00 93.69 262 ASP A O 1
ATOM 2066 N N . GLU A 1 263 ? -6.843 0.557 37.542 1.00 93.31 263 GLU A N 1
ATOM 2067 C CA . GLU A 1 263 ? -6.983 1.951 37.981 1.00 93.31 263 GLU A CA 1
ATOM 2068 C C . GLU A 1 263 ? -7.662 2.869 36.951 1.00 93.31 263 GLU A C 1
ATOM 2070 O O . GLU A 1 263 ? -8.223 3.900 37.321 1.00 93.31 263 GLU A O 1
ATOM 2075 N N . ALA A 1 264 ? -7.658 2.486 35.670 1.00 93.44 264 ALA A N 1
ATOM 2076 C CA . ALA A 1 264 ? -8.253 3.264 34.587 1.00 93.44 264 ALA A CA 1
ATOM 2077 C C . ALA A 1 264 ? -9.746 2.957 34.360 1.00 93.44 264 ALA A C 1
ATOM 2079 O O . ALA A 1 264 ? -10.414 3.647 33.574 1.00 93.44 264 ALA A O 1
ATOM 2080 N N . VAL A 1 265 ? -10.298 1.949 35.049 1.00 95.38 265 VAL A N 1
ATOM 2081 C CA . VAL A 1 265 ? -11.732 1.619 35.020 1.00 95.38 265 VAL A CA 1
ATOM 2082 C C . VAL A 1 265 ? -12.557 2.825 35.468 1.00 95.38 265 VAL A C 1
ATOM 2084 O O . VAL A 1 265 ? -12.188 3.542 36.389 1.00 95.38 265 VAL A O 1
ATOM 2087 N N . GLY A 1 266 ? -13.683 3.087 34.809 1.00 95.06 266 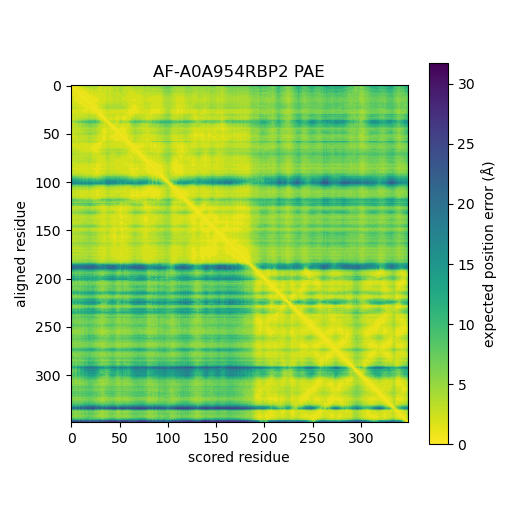GLY A N 1
ATOM 2088 C CA . GLY A 1 266 ? -14.511 4.274 35.041 1.00 95.06 266 GLY A CA 1
ATOM 2089 C C . GLY A 1 266 ? -14.096 5.503 34.226 1.00 95.06 266 GLY A C 1
ATOM 2090 O O . GLY A 1 266 ? -14.785 6.527 34.298 1.00 95.06 266 GLY A O 1
ATOM 2091 N N . THR A 1 267 ? -13.025 5.410 33.427 1.00 94.94 267 THR A N 1
ATOM 2092 C CA . THR A 1 267 ? -12.737 6.401 32.384 1.00 94.94 267 THR A CA 1
ATOM 2093 C C . THR A 1 267 ? -13.838 6.397 31.331 1.00 94.94 267 THR A C 1
ATOM 2095 O O . THR A 1 267 ? -14.269 5.345 30.852 1.00 94.94 267 THR A O 1
ATOM 2098 N N . LYS A 1 268 ? -14.275 7.593 30.941 1.00 96.31 268 LYS A N 1
ATOM 2099 C CA . LYS A 1 268 ? -15.249 7.820 29.880 1.00 96.31 268 LYS A CA 1
ATOM 2100 C C . LYS A 1 268 ? -14.540 8.129 28.570 1.00 96.31 268 LYS A C 1
ATOM 2102 O O . LYS A 1 268 ? -13.778 9.088 28.509 1.00 96.31 268 LYS A O 1
ATOM 2107 N N . LEU A 1 269 ? -14.845 7.363 27.526 1.00 97.12 269 LEU A N 1
ATOM 2108 C CA . LEU A 1 269 ? -14.422 7.635 26.152 1.00 97.12 269 LEU A CA 1
ATOM 2109 C C . LEU A 1 269 ? -15.573 8.272 25.380 1.00 97.12 269 LEU A C 1
ATOM 2111 O O . LEU A 1 269 ? -16.719 7.831 25.511 1.00 97.12 269 LEU A O 1
ATOM 2115 N N . ALA A 1 270 ? -15.277 9.280 24.562 1.00 98.25 270 ALA A N 1
ATOM 2116 C CA . ALA A 1 270 ? -16.260 9.924 23.698 1.00 98.25 270 ALA A CA 1
ATOM 2117 C C . ALA A 1 270 ? -15.738 10.085 22.273 1.00 98.25 270 ALA A C 1
ATOM 2119 O O . ALA A 1 270 ? -14.611 10.518 22.071 1.00 98.25 270 ALA A O 1
ATOM 2120 N N . VAL A 1 271 ? -16.579 9.765 21.291 1.00 98.62 271 VAL A N 1
ATOM 2121 C CA . VAL A 1 271 ? -16.317 10.015 19.872 1.00 98.62 271 VAL A CA 1
ATOM 2122 C C . VAL A 1 271 ? -17.261 11.103 19.386 1.00 98.62 271 VAL A C 1
ATOM 2124 O O . VAL A 1 271 ? -18.480 10.987 19.534 1.00 98.62 271 VAL A O 1
ATOM 2127 N N . THR A 1 272 ? -16.692 12.139 18.780 1.00 98.44 272 THR A N 1
ATOM 2128 C CA . THR A 1 272 ? -17.387 13.359 18.373 1.00 98.44 272 THR A CA 1
ATOM 2129 C C . THR A 1 272 ? -17.160 13.653 16.893 1.00 98.44 272 THR A C 1
ATOM 2131 O O . THR A 1 272 ? -16.055 13.510 16.367 1.00 98.44 272 THR A O 1
ATOM 2134 N N . ARG A 1 273 ? -18.225 14.095 16.221 1.00 97.06 273 ARG A N 1
ATOM 2135 C CA . ARG A 1 273 ? -18.232 14.596 14.842 1.00 97.06 273 ARG A CA 1
ATOM 2136 C C . ARG A 1 273 ? -19.099 15.849 14.784 1.00 97.06 273 ARG A C 1
ATOM 2138 O O . ARG A 1 273 ? -20.317 15.762 14.955 1.00 97.06 273 ARG A O 1
ATOM 2145 N N . GLY A 1 274 ? -18.493 17.003 14.509 1.00 93.12 274 GLY A N 1
ATOM 2146 C CA . GLY A 1 274 ? -19.208 18.281 14.546 1.00 93.12 274 GLY A CA 1
ATOM 2147 C C . GLY A 1 274 ? -19.848 18.501 15.920 1.00 93.12 274 GLY A C 1
ATOM 2148 O O . GLY A 1 274 ? -19.169 18.416 16.937 1.00 93.12 274 GLY A O 1
ATOM 2149 N N . SER A 1 275 ? -21.161 18.731 15.960 1.00 93.50 275 SER A N 1
ATOM 2150 C CA . SER A 1 275 ? -21.921 18.921 17.206 1.00 93.50 275 SER A CA 1
ATOM 2151 C C . SER A 1 275 ? -22.441 17.629 17.847 1.00 93.50 275 SER A C 1
ATOM 2153 O O . SER A 1 275 ? -23.070 17.683 18.903 1.00 93.50 275 SER A O 1
ATOM 2155 N N . ARG A 1 276 ? -22.228 16.463 17.225 1.00 96.88 276 ARG A N 1
ATOM 2156 C CA . ARG A 1 276 ? -22.758 15.179 17.705 1.00 96.88 276 ARG A CA 1
ATOM 2157 C C . ARG A 1 276 ? -21.670 14.373 18.395 1.00 96.88 276 ARG A C 1
ATOM 2159 O O . ARG A 1 276 ? -20.554 14.280 17.891 1.00 96.88 276 ARG A O 1
ATOM 2166 N N . SER A 1 277 ? -22.017 13.742 19.512 1.00 97.94 277 SER A N 1
ATOM 2167 C CA . SER A 1 277 ? -21.094 12.927 20.298 1.00 97.94 277 SER A CA 1
ATOM 2168 C C . SER A 1 277 ? -21.791 11.691 20.859 1.00 97.94 277 SER A C 1
ATOM 2170 O O . SER A 1 277 ? -22.978 11.732 21.185 1.00 97.94 277 SER A O 1
ATOM 2172 N N . VAL A 1 278 ? -21.045 10.598 20.977 1.00 98.62 278 VAL A N 1
ATOM 2173 C CA . VAL A 1 278 ? -21.438 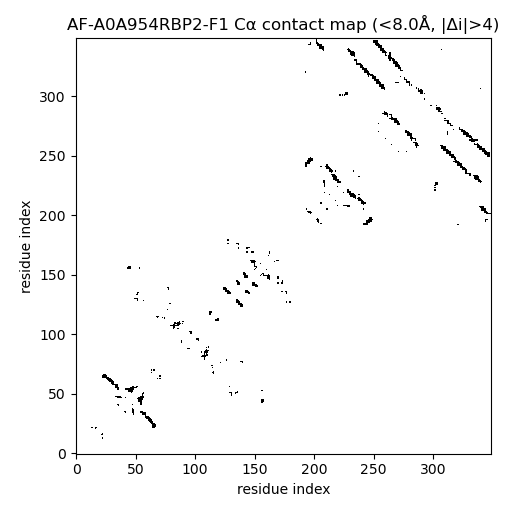9.377 21.690 1.00 98.62 278 VAL A CA 1
ATOM 2174 C C . VAL A 1 278 ? -20.346 8.999 22.672 1.00 98.62 278 VAL A C 1
ATOM 2176 O O . VAL A 1 278 ? -19.167 9.214 22.401 1.00 98.62 278 VAL A O 1
ATOM 2179 N N . SER A 1 279 ? -20.717 8.435 23.819 1.00 98.56 279 SER A N 1
ATOM 2180 C CA . SER A 1 279 ? -19.750 8.126 24.869 1.00 98.56 279 SER A CA 1
ATOM 2181 C C . SER A 1 279 ? -20.176 6.943 25.724 1.00 98.56 279 SER A C 1
ATOM 2183 O O . SER A 1 279 ? -21.366 6.677 25.880 1.00 98.56 279 SER A O 1
ATOM 2185 N N . ALA A 1 280 ? -19.194 6.265 26.309 1.00 98.50 280 ALA A N 1
ATOM 2186 C CA . ALA A 1 280 ? -19.402 5.208 27.288 1.00 98.50 280 ALA A CA 1
ATOM 2187 C C . ALA A 1 280 ? -18.244 5.173 28.287 1.00 98.50 280 ALA A C 1
ATOM 2189 O O . ALA A 1 280 ? -17.135 5.621 27.992 1.00 98.50 280 ALA A O 1
ATOM 2190 N N . GLU A 1 281 ? -18.518 4.634 29.471 1.00 97.69 281 GLU A N 1
ATOM 2191 C CA . GLU A 1 281 ? -17.505 4.389 30.495 1.00 97.69 281 GLU A CA 1
ATOM 2192 C C . GLU A 1 281 ? -16.953 2.969 30.378 1.00 97.69 281 GLU A C 1
ATOM 2194 O O . GLU A 1 281 ? -17.701 2.015 30.139 1.00 97.69 281 GLU A O 1
ATOM 2199 N N . ILE A 1 282 ? -15.641 2.835 30.564 1.00 96.88 282 ILE A N 1
ATOM 2200 C CA . ILE A 1 282 ? -14.972 1.544 30.697 1.00 96.88 282 ILE A CA 1
ATOM 2201 C C . ILE A 1 282 ? -15.415 0.918 32.019 1.00 96.88 282 ILE A C 1
ATOM 2203 O O . ILE A 1 282 ? -15.222 1.510 33.078 1.00 96.88 282 ILE A O 1
ATOM 2207 N N . LYS A 1 283 ? -16.008 -0.275 31.960 1.00 96.88 283 LYS A N 1
ATOM 2208 C CA . LYS A 1 283 ? -16.536 -0.977 33.144 1.00 96.88 283 LYS A CA 1
ATOM 2209 C C . LYS A 1 283 ? -15.613 -2.063 33.677 1.00 96.88 283 LYS A C 1
ATOM 2211 O O . LYS A 1 283 ? -15.693 -2.404 34.848 1.00 96.88 283 LYS A O 1
ATOM 2216 N N . GLU A 1 284 ? -14.771 -2.603 32.808 1.00 95.31 284 GLU A N 1
ATOM 2217 C CA . GLU A 1 284 ? -13.893 -3.725 33.107 1.00 95.31 284 GLU A CA 1
ATOM 2218 C C . GLU A 1 284 ? -12.502 -3.408 32.579 1.00 95.31 284 GLU A C 1
ATOM 2220 O O . GLU A 1 284 ? -12.347 -2.935 31.443 1.00 95.31 284 GLU A O 1
ATOM 2225 N N . ALA A 1 285 ? -11.505 -3.671 33.418 1.00 95.88 285 ALA A N 1
ATOM 2226 C CA . ALA A 1 285 ? -10.116 -3.612 33.020 1.00 95.88 285 ALA A CA 1
ATOM 2227 C C . ALA A 1 285 ? -9.819 -4.703 31.997 1.00 95.88 285 ALA A C 1
ATOM 2229 O O . ALA A 1 285 ? -10.419 -5.782 32.001 1.00 95.88 285 ALA A O 1
ATOM 2230 N N . PHE A 1 286 ? -8.877 -4.419 31.110 1.00 96.62 286 PHE A N 1
ATOM 2231 C CA . PHE A 1 286 ? -8.428 -5.383 30.125 1.00 96.62 286 PHE A CA 1
ATOM 2232 C C . PHE A 1 286 ? -7.012 -5.031 29.696 1.00 96.62 286 PHE A C 1
ATOM 2234 O O . PHE A 1 286 ? -6.823 -4.247 28.771 1.00 96.62 286 PHE A O 1
ATOM 2241 N N . ASP A 1 287 ? -6.016 -5.604 30.367 1.00 93.94 287 ASP A N 1
ATOM 2242 C CA . ASP A 1 287 ? -4.605 -5.369 30.059 1.00 93.94 287 ASP A CA 1
ATOM 2243 C C . ASP A 1 287 ? -3.842 -6.690 29.872 1.00 93.94 287 ASP A C 1
ATOM 2245 O O . ASP A 1 287 ? -3.122 -7.150 30.760 1.00 93.94 287 ASP A O 1
ATOM 2249 N N . PRO A 1 288 ? -4.046 -7.378 28.736 1.00 94.38 288 PRO A N 1
ATOM 2250 C CA . PRO A 1 288 ? -3.370 -8.639 28.476 1.00 94.38 288 PRO A CA 1
ATOM 2251 C C . PRO A 1 288 ? -1.882 -8.418 28.160 1.00 94.38 288 PRO A C 1
ATOM 2253 O O . PRO A 1 288 ? -1.515 -7.394 27.572 1.00 94.38 288 PRO A O 1
ATOM 2256 N N . PRO A 1 289 ? -1.013 -9.405 28.448 1.00 92.25 289 PRO A N 1
ATOM 2257 C CA . PRO A 1 289 ? 0.369 -9.356 27.993 1.00 92.25 289 PRO A CA 1
ATOM 2258 C C . PRO A 1 289 ? 0.445 -9.370 26.459 1.00 92.25 289 PRO A C 1
ATOM 2260 O O . PRO A 1 289 ? -0.480 -9.796 25.761 1.00 92.25 289 PRO A O 1
ATOM 2263 N N . LEU A 1 290 ? 1.592 -8.939 25.931 1.00 91.25 290 LEU A N 1
ATOM 2264 C CA . LEU A 1 290 ? 1.909 -9.071 24.510 1.00 91.25 290 LEU A CA 1
ATOM 2265 C C . LEU A 1 290 ? 1.884 -10.544 24.088 1.00 91.25 290 LEU A C 1
ATOM 2267 O O . LEU A 1 290 ? 2.288 -11.425 24.854 1.00 91.25 290 LEU A O 1
ATOM 2271 N N . PHE A 1 291 ? 1.467 -10.816 22.851 1.00 88.44 291 PHE A N 1
ATOM 2272 C CA . PHE A 1 291 ? 1.578 -12.160 22.300 1.00 88.44 291 PHE A CA 1
ATOM 2273 C C . PHE A 1 291 ? 3.041 -12.621 22.317 1.00 88.44 291 PHE A C 1
ATOM 2275 O O . PHE A 1 291 ? 3.936 -11.847 21.952 1.00 88.44 291 PHE A O 1
ATOM 2282 N N . PRO A 1 292 ? 3.308 -13.887 22.685 1.00 81.12 292 PRO A N 1
ATOM 2283 C CA . PRO A 1 292 ? 4.643 -14.441 22.544 1.00 81.12 292 PRO A CA 1
ATOM 2284 C C . PRO A 1 292 ? 5.022 -14.415 21.062 1.00 81.12 292 PRO A C 1
ATOM 2286 O O . PRO A 1 292 ? 4.249 -14.857 20.210 1.00 81.12 292 PRO A O 1
ATOM 2289 N N . ALA A 1 293 ? 6.202 -13.888 20.737 1.00 75.19 293 ALA A N 1
ATOM 2290 C CA . ALA A 1 293 ? 6.678 -13.897 19.361 1.00 75.19 293 ALA A CA 1
ATOM 2291 C C . ALA A 1 293 ? 6.963 -15.355 18.952 1.00 75.19 293 ALA A C 1
ATOM 2293 O O . ALA A 1 293 ? 7.873 -15.960 19.520 1.00 75.19 293 ALA A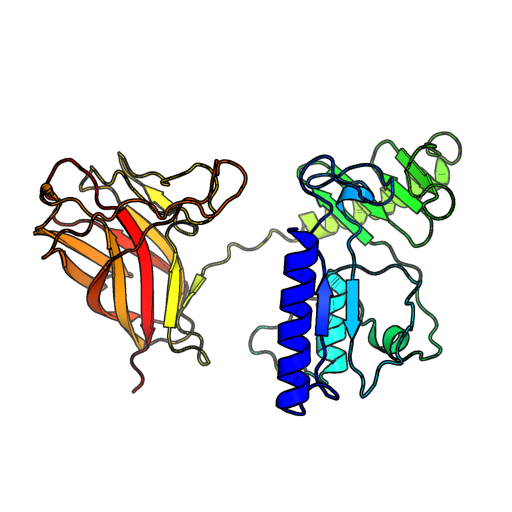 O 1
ATOM 2294 N N . PRO A 1 294 ? 6.261 -15.931 17.955 1.00 73.94 294 PRO A N 1
ATOM 2295 C CA . PRO A 1 294 ? 6.564 -17.273 17.446 1.00 73.94 294 PRO A CA 1
ATOM 2296 C C . PRO A 1 294 ? 7.850 -17.287 16.594 1.00 73.94 294 PRO A C 1
ATOM 2298 O O . PRO A 1 294 ? 8.120 -18.235 15.853 1.00 73.94 294 PRO A O 1
ATOM 2301 N N . ASP A 1 295 ? 8.618 -16.200 16.637 1.00 78.00 295 ASP A N 1
ATOM 2302 C CA . ASP A 1 295 ? 9.705 -15.920 15.724 1.00 78.00 295 ASP A CA 1
ATOM 2303 C C . ASP A 1 295 ? 10.959 -16.681 16.161 1.00 78.00 295 ASP A C 1
ATOM 2305 O O . ASP A 1 295 ? 11.378 -16.636 17.316 1.00 78.00 295 ASP A O 1
ATOM 2309 N N . ARG A 1 296 ? 11.623 -17.336 15.203 1.00 78.19 296 ARG A N 1
ATOM 2310 C CA . ARG A 1 296 ? 12.922 -17.994 15.440 1.00 78.19 296 ARG A CA 1
ATOM 2311 C C . ARG A 1 296 ? 14.037 -17.004 15.789 1.00 78.19 296 ARG A C 1
ATOM 2313 O O . ARG A 1 296 ? 15.062 -17.400 16.330 1.00 78.19 296 ARG A O 1
ATOM 2320 N N . VAL A 1 297 ? 13.856 -15.737 15.424 1.00 77.56 297 VAL A N 1
ATOM 2321 C CA . VAL A 1 297 ? 14.757 -14.625 15.733 1.00 77.56 297 VAL A CA 1
ATOM 2322 C C . VAL A 1 297 ? 13.993 -13.662 16.625 1.00 77.56 297 VAL A C 1
ATOM 2324 O O . VAL A 1 297 ? 12.833 -13.372 16.347 1.00 77.56 297 VAL A O 1
ATOM 2327 N N . LYS A 1 298 ? 14.642 -13.156 17.679 1.00 82.00 298 LYS A N 1
ATOM 2328 C CA . LYS A 1 298 ? 14.023 -12.215 18.615 1.00 82.00 298 LYS A CA 1
ATOM 2329 C C . LYS A 1 298 ? 13.403 -11.036 17.858 1.00 82.00 298 LYS A C 1
ATOM 2331 O O . LYS A 1 298 ? 14.106 -10.295 17.170 1.00 82.00 298 LYS A O 1
ATOM 2336 N N . ARG A 1 299 ? 12.091 -10.865 18.024 1.00 83.12 299 ARG A N 1
ATOM 2337 C CA . ARG A 1 299 ? 11.331 -9.746 17.470 1.00 83.12 299 ARG A CA 1
ATOM 2338 C C . ARG A 1 299 ? 11.812 -8.427 18.074 1.00 83.12 299 ARG A C 1
ATOM 2340 O O . ARG A 1 299 ? 12.046 -8.336 19.279 1.00 83.12 299 ARG A O 1
ATOM 2347 N N . ILE A 1 300 ? 11.939 -7.400 17.243 1.00 79.62 300 ILE A N 1
ATOM 2348 C CA . ILE A 1 300 ? 12.340 -6.050 17.677 1.00 79.62 300 ILE A CA 1
ATOM 2349 C C . ILE A 1 300 ? 11.260 -4.991 17.415 1.00 79.62 300 ILE A C 1
ATOM 2351 O O . ILE A 1 300 ? 11.340 -3.901 17.964 1.00 79.62 300 ILE A O 1
ATOM 2355 N N . GLU A 1 301 ? 10.239 -5.318 16.621 1.00 82.12 301 GLU A N 1
ATOM 2356 C CA . GLU A 1 301 ? 9.140 -4.430 16.222 1.00 82.12 301 GLU A CA 1
ATOM 2357 C C . GLU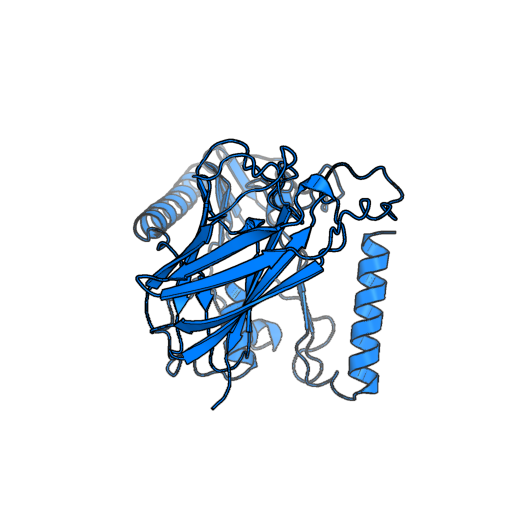 A 1 301 ? 7.840 -5.226 16.027 1.00 82.12 301 GLU A C 1
ATOM 2359 O O . GLU A 1 301 ? 7.884 -6.452 15.973 1.00 82.12 301 GLU A O 1
ATOM 2364 N N . SER A 1 302 ? 6.690 -4.555 15.903 1.00 83.88 302 SER A N 1
ATOM 2365 C CA . SER A 1 302 ? 5.390 -5.202 15.629 1.00 83.88 302 SER A CA 1
ATOM 2366 C C . SER A 1 302 ? 4.989 -6.275 16.647 1.00 83.88 302 SER A C 1
ATOM 2368 O O . SER A 1 302 ? 4.519 -7.368 16.308 1.00 83.88 302 SER A O 1
ATOM 2370 N N . TYR A 1 303 ? 5.196 -5.969 17.926 1.00 87.50 303 TYR A N 1
ATOM 2371 C CA . TYR A 1 303 ? 4.479 -6.655 18.995 1.00 87.50 303 TYR A CA 1
ATOM 2372 C C . TYR A 1 303 ? 2.985 -6.342 18.887 1.00 87.50 303 TYR A C 1
ATOM 2374 O O . TYR A 1 303 ? 2.612 -5.281 18.399 1.00 87.50 303 TYR A O 1
ATOM 2382 N N . ASP A 1 304 ? 2.142 -7.273 19.321 1.00 89.00 304 ASP A N 1
ATOM 2383 C CA . ASP A 1 304 ? 0.687 -7.115 19.309 1.00 89.00 304 ASP A CA 1
ATOM 2384 C C . ASP A 1 304 ? 0.096 -7.766 20.567 1.00 89.00 304 ASP A C 1
ATOM 2386 O O . ASP A 1 304 ? 0.754 -8.591 21.213 1.00 89.00 304 ASP A O 1
ATOM 2390 N N . LYS A 1 305 ? -1.129 -7.387 20.920 1.00 92.62 305 LYS A N 1
ATOM 2391 C CA . LYS A 1 305 ? -1.888 -7.892 22.073 1.00 92.62 305 LYS A CA 1
ATOM 2392 C C . LYS A 1 305 ? -3.387 -7.865 21.761 1.00 92.62 305 LYS A C 1
ATOM 2394 O O . LYS A 1 305 ? -3.814 -7.153 20.849 1.00 92.62 305 LYS A O 1
ATOM 2399 N N . PRO A 1 306 ? -4.223 -8.628 22.480 1.00 95.44 306 PRO A N 1
ATOM 2400 C CA . PRO A 1 306 ? -5.661 -8.486 22.327 1.00 95.44 306 PRO A CA 1
ATOM 2401 C C . PRO A 1 306 ? -6.150 -7.129 22.861 1.00 95.44 306 PRO A C 1
ATOM 2403 O O . PRO A 1 306 ? -5.544 -6.545 23.755 1.00 95.44 306 PRO A O 1
ATOM 2406 N N . PHE A 1 307 ? -7.288 -6.662 22.337 1.00 96.94 307 PHE A N 1
ATOM 2407 C CA . PHE A 1 307 ? -7.996 -5.457 22.791 1.00 96.94 307 PHE A CA 1
ATOM 2408 C C . PHE A 1 307 ? -9.484 -5.763 22.979 1.00 96.94 307 PHE A C 1
ATOM 2410 O O . PHE A 1 307 ? -10.075 -6.475 22.158 1.00 96.94 307 PHE A O 1
ATOM 2417 N N . GLN A 1 308 ? -10.093 -5.189 24.015 1.00 97.50 308 GLN A N 1
ATOM 2418 C CA . GLN A 1 308 ? -11.511 -5.337 24.331 1.00 97.50 308 GLN A CA 1
ATOM 2419 C C . GLN A 1 308 ? -12.358 -4.330 23.551 1.00 97.50 308 GLN A C 1
ATOM 2421 O O . GLN A 1 308 ? -11.895 -3.250 23.185 1.00 97.50 308 GLN A O 1
ATOM 2426 N N . ARG A 1 309 ? -13.615 -4.679 23.264 1.00 98.19 309 ARG A N 1
ATOM 2427 C CA . ARG A 1 309 ? -14.554 -3.806 22.540 1.00 98.19 309 ARG A CA 1
ATOM 2428 C C . ARG A 1 309 ? -15.425 -3.013 23.515 1.00 98.19 309 ARG A C 1
ATOM 2430 O O . ARG A 1 309 ? -16.162 -3.606 24.294 1.00 98.19 309 ARG A O 1
ATOM 2437 N N . LEU A 1 310 ? -15.426 -1.687 23.392 1.00 98.44 310 LEU A N 1
ATOM 2438 C CA . LEU A 1 310 ? -16.359 -0.788 24.073 1.00 98.44 310 LEU A CA 1
ATOM 2439 C C . LEU A 1 310 ? -17.318 -0.165 23.055 1.00 98.44 310 LEU A C 1
ATOM 2441 O O . LEU A 1 310 ? -16.905 0.617 22.200 1.00 98.44 310 LEU A O 1
ATOM 2445 N N . SER A 1 311 ? -18.606 -0.499 23.142 1.00 98.19 311 SER A N 1
ATOM 2446 C CA . SER A 1 311 ? -19.643 0.150 22.333 1.00 98.19 311 SER A CA 1
ATOM 2447 C C . SER A 1 311 ? -19.992 1.514 22.927 1.00 98.19 311 SER A C 1
ATOM 2449 O O . SER A 1 311 ? -20.467 1.580 24.058 1.00 98.19 311 SER A O 1
ATOM 2451 N N . LEU A 1 312 ? -19.811 2.591 22.157 1.00 98.56 312 LEU A N 1
ATOM 2452 C CA . LEU A 1 312 ? -20.166 3.952 22.581 1.00 98.56 312 LEU A CA 1
ATOM 2453 C C . LEU A 1 312 ? -21.619 4.323 22.255 1.00 98.56 312 LEU A C 1
ATOM 2455 O O . LEU A 1 312 ? -22.141 5.290 22.800 1.00 98.56 312 LEU A O 1
ATOM 2459 N N . GLY A 1 313 ? -22.272 3.570 21.365 1.00 97.94 313 GLY A N 1
ATOM 2460 C CA . GLY A 1 313 ? -23.649 3.817 20.933 1.00 97.94 313 GLY A CA 1
ATOM 2461 C C . GLY A 1 313 ? -23.759 4.161 19.448 1.00 97.94 313 GLY A C 1
ATOM 2462 O O . GLY A 1 313 ? -22.919 3.755 18.643 1.00 97.94 313 GLY A O 1
ATOM 2463 N N . ARG A 1 314 ? -24.835 4.867 19.080 1.00 98.06 314 ARG A N 1
ATOM 2464 C CA . ARG A 1 314 ? -25.157 5.238 17.694 1.00 98.06 314 ARG A CA 1
ATOM 2465 C C . ARG A 1 314 ? -24.882 6.715 17.448 1.00 98.06 314 ARG A C 1
ATOM 2467 O O . ARG A 1 314 ? -25.418 7.560 18.156 1.00 98.06 314 ARG A O 1
ATOM 2474 N N . LEU A 1 315 ? -24.080 7.006 16.433 1.00 98.06 315 LEU A N 1
ATOM 2475 C CA . LEU A 1 315 ? -23.736 8.353 15.999 1.00 98.06 315 LEU A CA 1
ATOM 2476 C C . LEU A 1 315 ? -24.237 8.555 14.567 1.00 98.06 315 LEU A C 1
ATOM 2478 O O . LEU A 1 315 ? -23.826 7.839 13.653 1.00 98.06 315 LEU A O 1
ATOM 2482 N N . ARG A 1 316 ? -25.110 9.543 14.366 1.00 96.75 316 ARG A N 1
ATOM 2483 C CA . ARG A 1 316 ? -25.540 9.956 13.029 1.00 96.75 316 ARG A CA 1
ATOM 2484 C C . ARG A 1 316 ? -24.419 10.746 12.357 1.00 96.75 316 ARG A C 1
ATOM 2486 O O . ARG A 1 316 ? -24.052 11.821 12.840 1.00 96.75 316 ARG A O 1
ATOM 2493 N N . LEU A 1 317 ? -23.915 10.249 11.233 1.00 96.81 317 LEU A N 1
ATOM 2494 C CA . LEU A 1 317 ? -22.891 10.902 10.422 1.00 96.81 317 LEU A CA 1
ATOM 2495 C C . LEU A 1 317 ? -23.518 11.481 9.154 1.00 96.81 317 LEU A C 1
ATOM 2497 O O . LEU A 1 317 ? -24.174 10.762 8.401 1.00 96.81 317 LEU A O 1
ATOM 2501 N N . GLU A 1 318 ? -23.300 12.773 8.921 1.00 96.19 318 GLU A N 1
ATOM 2502 C CA . GLU A 1 318 ? -23.636 13.418 7.649 1.00 96.19 318 GLU A CA 1
ATOM 2503 C C . GLU A 1 318 ? -22.528 13.175 6.620 1.00 96.19 318 GLU A C 1
ATOM 2505 O O . GLU A 1 318 ? -21.367 12.970 6.989 1.00 96.19 318 GLU A O 1
ATOM 2510 N N . ALA A 1 319 ? -22.893 13.198 5.337 1.00 95.38 319 ALA A N 1
ATOM 2511 C CA . ALA A 1 319 ? -21.937 13.071 4.244 1.00 95.38 319 ALA A CA 1
ATOM 2512 C C . ALA A 1 319 ? -20.964 14.262 4.214 1.00 95.38 319 ALA A C 1
ATOM 2514 O O . ALA A 1 319 ? -21.329 15.385 4.564 1.00 95.38 319 ALA A O 1
ATOM 2515 N N . GLY A 1 320 ? -19.734 14.010 3.767 1.00 94.88 320 GLY A N 1
ATOM 2516 C CA . GLY A 1 320 ? -18.691 15.027 3.626 1.00 94.88 320 GLY A CA 1
ATOM 2517 C C . GLY A 1 320 ? -17.465 14.801 4.510 1.00 94.88 320 GLY A C 1
ATOM 2518 O O . GLY A 1 320 ? -17.399 13.858 5.308 1.00 94.88 320 GLY A O 1
ATOM 2519 N N . ARG A 1 321 ? -16.469 15.673 4.329 1.00 95.56 321 ARG A N 1
ATOM 2520 C CA . ARG A 1 321 ? -15.155 15.615 4.980 1.00 95.56 321 ARG A CA 1
ATOM 2521 C C . ARG A 1 321 ? -15.118 16.459 6.252 1.00 95.56 321 ARG A C 1
ATOM 2523 O O . ARG A 1 321 ? -15.535 17.611 6.236 1.00 95.56 321 ARG A O 1
ATOM 2530 N N . ALA A 1 322 ? -14.623 15.873 7.336 1.00 95.56 322 ALA A N 1
ATOM 2531 C CA . ALA A 1 322 ? -14.339 16.532 8.612 1.00 95.56 322 ALA A CA 1
ATOM 2532 C C . ALA A 1 322 ? -13.497 15.574 9.482 1.00 95.56 322 ALA A C 1
ATOM 2534 O O . ALA A 1 322 ? -13.425 14.381 9.165 1.00 95.56 322 ALA A O 1
ATOM 2535 N N . PRO A 1 323 ? -12.937 16.013 10.615 1.00 96.88 323 PRO A N 1
ATOM 2536 C CA . PRO A 1 323 ? -12.361 15.085 11.578 1.00 96.88 323 PRO A CA 1
ATOM 2537 C C . PRO A 1 323 ? -13.436 14.289 12.338 1.00 96.88 323 PRO A C 1
ATOM 2539 O O . PRO A 1 323 ? -14.590 14.710 12.498 1.00 96.88 323 PRO A O 1
ATOM 2542 N N . LEU A 1 324 ? -13.058 13.102 12.798 1.00 98.31 324 LEU A N 1
ATOM 2543 C CA . LEU A 1 324 ? -13.714 12.349 13.861 1.00 98.31 324 LEU A CA 1
ATOM 2544 C C . LEU A 1 324 ? -12.766 12.346 15.058 1.00 98.31 324 LEU A C 1
ATOM 2546 O O . LEU A 1 324 ? -11.645 11.867 14.928 1.00 98.31 324 LEU A O 1
ATOM 2550 N N . VAL A 1 325 ? -13.212 12.854 16.205 1.00 98.38 325 VAL A N 1
ATOM 2551 C CA . VAL A 1 325 ? -12.342 13.084 17.367 1.00 98.38 325 VAL A CA 1
ATOM 2552 C C . VAL A 1 325 ? -12.723 12.145 18.506 1.00 98.38 325 VAL A C 1
ATOM 2554 O O . VAL A 1 325 ? -13.888 12.097 18.902 1.00 98.38 325 VAL A O 1
ATOM 2557 N N . LEU A 1 326 ? -11.751 11.415 19.041 1.00 98.19 326 LEU A N 1
ATOM 2558 C CA . LEU A 1 326 ? -11.840 10.610 20.256 1.00 98.19 326 LEU A CA 1
ATOM 2559 C C . LEU A 1 326 ? -11.216 11.382 21.427 1.00 98.19 326 LEU A C 1
ATOM 2561 O O . LEU A 1 326 ? -10.068 11.819 21.351 1.00 98.19 326 LEU A O 1
ATOM 2565 N N . THR A 1 327 ? -11.960 11.514 22.522 1.00 96.88 327 THR A N 1
ATOM 2566 C CA . THR A 1 327 ? -11.532 12.197 23.753 1.00 96.88 327 THR A CA 1
ATOM 2567 C C . THR A 1 327 ? -11.809 11.353 24.998 1.00 96.88 327 THR A C 1
ATOM 2569 O O . THR A 1 327 ? -12.541 10.355 24.945 1.00 96.88 327 THR A O 1
ATOM 2572 N N . THR A 1 328 ? -11.265 11.785 26.139 1.00 94.56 328 THR A N 1
ATOM 2573 C CA . THR A 1 328 ? -11.499 11.210 27.473 1.00 94.56 328 THR A CA 1
ATOM 2574 C C . THR A 1 328 ? -12.195 12.219 28.409 1.00 94.56 328 THR A C 1
ATOM 2576 O O . THR A 1 328 ? -11.557 12.751 29.316 1.00 94.56 328 THR A O 1
ATOM 2579 N N . PRO A 1 329 ? -13.513 12.507 28.266 1.00 94.38 329 PRO A N 1
ATOM 2580 C CA . PRO A 1 329 ? -14.187 13.532 29.084 1.00 94.38 329 PRO A CA 1
ATOM 2581 C C . PRO A 1 329 ? -14.086 13.340 30.604 1.00 94.38 329 PRO A C 1
ATOM 2583 O O . PRO A 1 329 ? -14.313 14.276 31.366 1.00 94.38 329 PRO A O 1
ATOM 2586 N N . LYS A 1 330 ? -13.795 12.117 31.048 1.00 93.75 330 LYS A N 1
ATOM 2587 C CA . LYS A 1 330 ? -13.449 11.780 32.427 1.00 93.75 330 LYS A CA 1
ATOM 2588 C C . LYS A 1 330 ? -12.331 10.756 32.369 1.00 93.75 330 LYS A C 1
ATOM 2590 O O . LYS A 1 330 ? -12.603 9.637 31.954 1.00 93.75 330 LYS A O 1
ATOM 2595 N N . LEU A 1 331 ? -11.126 11.117 32.790 1.00 90.94 331 LEU A N 1
ATOM 2596 C CA . LEU A 1 331 ? -9.994 10.201 32.931 1.00 90.94 331 LEU A CA 1
ATOM 2597 C C . LEU A 1 331 ? -9.922 9.695 34.380 1.00 90.94 331 LEU A C 1
ATOM 2599 O O . LEU A 1 331 ? -10.090 10.490 35.304 1.00 90.94 331 LEU A O 1
ATOM 2603 N N . ASN A 1 332 ? -9.707 8.395 34.576 1.00 92.19 332 ASN A N 1
ATOM 2604 C CA . ASN A 1 332 ? -9.441 7.789 35.882 1.00 92.19 332 ASN A CA 1
ATOM 2605 C C . ASN A 1 332 ? -8.048 7.138 35.892 1.00 92.19 332 ASN A C 1
ATOM 2607 O O . ASN A 1 332 ? -7.629 6.613 34.862 1.00 92.19 332 ASN A O 1
ATOM 2611 N N . GLY A 1 333 ? -7.365 7.155 37.041 1.00 84.12 333 GLY A N 1
ATOM 2612 C CA . GLY A 1 333 ? -6.006 6.616 37.193 1.00 84.12 333 GLY A CA 1
ATOM 2613 C C . GLY A 1 333 ? -4.899 7.483 36.572 1.00 84.12 333 GLY A C 1
ATOM 2614 O O . GLY A 1 333 ? -5.168 8.528 35.975 1.00 84.12 333 GLY A O 1
ATOM 2615 N N . GLU A 1 334 ? -3.644 7.053 36.736 1.00 76.62 334 GLU A N 1
ATOM 2616 C CA . GLU A 1 334 ? -2.458 7.723 36.171 1.00 76.62 334 GLU A CA 1
ATOM 2617 C C . GLU A 1 334 ? -1.885 6.961 34.960 1.00 76.62 334 GLU A C 1
ATOM 2619 O O . GLU A 1 334 ? -1.256 7.560 34.081 1.00 76.62 334 GLU A O 1
ATOM 2624 N N . LEU A 1 335 ? -2.118 5.646 34.879 1.00 67.50 335 LEU A N 1
ATOM 2625 C CA . LEU A 1 335 ? -1.752 4.787 33.758 1.00 67.50 335 LEU A CA 1
ATOM 2626 C C . LEU A 1 335 ? -2.782 4.905 32.632 1.00 67.50 335 LEU A C 1
ATOM 2628 O O . LEU A 1 335 ? -3.970 4.626 32.782 1.00 67.50 335 LEU A O 1
ATOM 2632 N N . GLY A 1 336 ? -2.287 5.341 31.474 1.00 73.44 336 GLY A N 1
ATOM 2633 C CA . GLY A 1 336 ? -3.123 5.718 30.344 1.00 73.44 336 GLY A CA 1
ATOM 2634 C C . GLY A 1 336 ? -3.816 4.545 29.656 1.00 73.44 336 GLY A C 1
ATOM 2635 O O . GLY A 1 336 ? -3.299 3.433 29.575 1.00 73.44 336 GLY A O 1
ATOM 2636 N N . ILE A 1 337 ? -4.981 4.836 29.087 1.00 90.69 337 ILE A N 1
ATOM 2637 C CA . ILE A 1 337 ? -5.731 3.904 28.245 1.00 90.69 337 ILE A CA 1
ATOM 2638 C C . ILE A 1 337 ? -5.011 3.697 26.925 1.00 90.69 337 ILE A C 1
ATOM 2640 O O . ILE A 1 337 ? -4.470 4.631 26.327 1.00 90.69 337 ILE A O 1
ATOM 2644 N N . GLU A 1 338 ? -5.064 2.462 26.451 1.00 94.94 338 GLU A N 1
ATOM 2645 C CA . GLU A 1 338 ? -4.540 2.076 25.161 1.00 94.94 338 GLU A CA 1
ATOM 2646 C C . GLU A 1 338 ? -5.658 1.976 24.129 1.00 94.94 338 GLU A C 1
ATOM 2648 O O . GLU A 1 338 ? -6.674 1.327 24.376 1.00 94.94 338 GLU A O 1
ATOM 2653 N N . ILE A 1 339 ? -5.465 2.574 22.954 1.00 96.06 339 ILE A N 1
ATOM 2654 C CA . ILE A 1 339 ? -6.447 2.575 21.866 1.00 96.06 339 ILE A CA 1
ATOM 2655 C C . ILE A 1 339 ? -5.849 1.930 20.627 1.00 96.06 339 ILE A C 1
ATOM 2657 O O . ILE A 1 339 ? -4.856 2.403 20.074 1.00 96.06 339 ILE A O 1
ATOM 2661 N N . ARG A 1 340 ? -6.499 0.868 20.143 1.00 96.62 340 ARG A N 1
ATOM 2662 C CA . ARG A 1 340 ? -6.098 0.185 18.907 1.00 96.62 340 ARG A CA 1
ATOM 2663 C C . ARG A 1 340 ? -6.784 0.751 17.674 1.00 96.62 340 ARG A C 1
ATOM 2665 O O . ARG A 1 340 ? -6.158 0.844 16.623 1.00 96.62 340 ARG A O 1
ATOM 2672 N N . GLN A 1 341 ? -8.078 1.048 17.776 1.00 97.00 341 GLN A N 1
ATOM 2673 C CA . GLN A 1 341 ? -8.896 1.506 16.651 1.00 97.00 341 GLN A CA 1
ATOM 2674 C C . GLN A 1 341 ? -10.280 1.989 17.099 1.00 97.00 341 GLN A C 1
ATOM 2676 O O . GLN A 1 341 ? -10.797 1.551 18.132 1.00 97.00 341 GLN A O 1
ATOM 2681 N N . VAL A 1 342 ? -10.923 2.773 16.235 1.00 98.31 342 VAL A N 1
ATOM 2682 C CA . VAL A 1 342 ? -12.371 3.016 16.222 1.00 98.31 342 VAL A CA 1
ATOM 2683 C C . VAL A 1 342 ? -12.994 2.235 15.059 1.00 98.31 342 VAL A C 1
ATOM 2685 O O . VAL A 1 342 ? -12.471 2.214 13.950 1.00 98.31 342 VAL A O 1
ATOM 2688 N N . GLU A 1 343 ? -14.106 1.548 15.293 1.00 98.19 343 GLU A N 1
ATOM 2689 C CA . GLU A 1 343 ? -14.909 0.879 14.266 1.00 98.19 343 GLU A CA 1
ATOM 2690 C C . GLU A 1 343 ? -16.242 1.616 14.119 1.00 98.19 343 GLU A C 1
ATOM 2692 O O . GLU A 1 343 ? -16.975 1.796 15.095 1.00 98.19 343 GLU A O 1
ATOM 2697 N N . LEU A 1 344 ? -16.552 2.017 12.889 1.00 98.06 344 LEU A N 1
ATOM 2698 C CA . LEU A 1 344 ? -17.821 2.616 12.496 1.00 98.06 344 LEU A CA 1
ATOM 2699 C C . LEU A 1 344 ? -18.570 1.605 11.640 1.00 98.06 344 LEU A C 1
ATOM 2701 O O . LEU A 1 344 ? -18.135 1.288 10.535 1.00 98.06 344 LEU A O 1
ATOM 2705 N N . ARG A 1 345 ? -19.697 1.096 12.124 1.00 97.19 345 ARG A N 1
ATOM 2706 C CA . ARG A 1 345 ? -20.545 0.169 11.364 1.00 97.19 345 ARG A CA 1
ATOM 2707 C C . ARG A 1 345 ? -21.866 0.836 11.044 1.00 97.19 345 ARG A C 1
ATOM 2709 O O . ARG A 1 345 ? -22.535 1.311 11.955 1.00 97.19 345 ARG A O 1
ATOM 2716 N N . ARG A 1 346 ? -22.216 0.883 9.760 1.00 94.62 346 ARG A N 1
ATOM 2717 C CA . ARG A 1 346 ? -23.471 1.470 9.297 1.00 94.62 346 ARG A CA 1
ATOM 2718 C C . ARG A 1 346 ? -24.626 0.624 9.823 1.00 94.62 346 ARG A C 1
ATOM 2720 O O . ARG A 1 346 ? -24.595 -0.600 9.721 1.00 94.62 346 ARG A O 1
ATOM 2727 N N . VAL A 1 347 ? -25.614 1.285 10.402 1.00 92.75 347 VAL A N 1
ATOM 2728 C CA . VAL A 1 347 ? -26.909 0.688 10.710 1.00 92.75 347 VAL A CA 1
ATOM 2729 C C . VAL A 1 347 ? -27.680 0.703 9.397 1.00 92.75 347 VAL A C 1
ATOM 2731 O O . VAL A 1 347 ? -27.962 1.773 8.859 1.00 92.75 347 VAL A O 1
ATOM 2734 N N . GLU A 1 348 ? -27.901 -0.475 8.820 1.00 78.81 348 GLU A N 1
ATOM 2735 C CA . GLU A 1 348 ? -28.754 -0.593 7.638 1.00 78.81 348 GLU A CA 1
ATOM 2736 C C . GLU A 1 348 ? -30.197 -0.211 8.022 1.00 78.81 348 GLU A C 1
ATOM 2738 O O . GLU A 1 348 ? -30.592 -0.494 9.160 1.00 78.81 348 GLU A O 1
ATOM 2743 N N . PRO A 1 349 ? -30.934 0.496 7.144 1.00 57.62 349 PRO A N 1
ATOM 2744 C CA . PRO A 1 349 ? -32.347 0.803 7.357 1.00 57.62 349 PRO A CA 1
ATOM 2745 C C . PRO A 1 349 ? -33.210 -0.437 7.585 1.00 57.62 349 PRO A C 1
ATOM 2747 O O . PRO A 1 349 ? -32.922 -1.478 6.948 1.00 57.62 349 PRO A O 1
#

Solvent-accessible surface area (backbone atoms only — not comparable to full-atom values): 19754 Å² total; per-residue (Å²): 105,75,71,52,52,52,51,53,53,51,50,53,52,51,52,49,27,52,76,70,70,42,47,50,87,37,81,46,77,49,72,49,97,46,18,45,73,71,98,55,95,54,87,71,23,35,62,23,51,89,40,73,32,56,11,8,64,56,49,66,74,48,78,46,29,64,75,65,30,66,86,90,71,79,77,81,74,77,81,56,79,61,18,51,60,46,20,51,35,62,74,66,71,55,71,57,88,75,39,93,58,81,68,72,89,71,93,33,54,59,50,48,50,63,57,59,66,52,95,66,92,74,74,91,58,74,49,75,46,75,51,90,96,40,54,26,35,33,43,80,48,41,38,38,42,97,83,41,19,29,50,47,77,90,33,55,42,62,79,62,71,37,29,85,82,40,48,67,60,41,51,55,51,49,49,55,45,50,52,51,51,53,56,55,65,69,56,68,82,71,90,77,54,47,76,30,43,50,90,95,40,64,58,33,77,49,46,36,65,72,42,52,73,50,55,56,59,59,40,61,73,43,91,62,59,59,67,26,28,34,28,40,48,62,40,65,85,22,38,37,32,35,55,29,26,27,72,44,57,44,43,21,41,36,32,39,29,34,29,25,50,70,61,26,38,64,19,26,43,32,45,34,46,89,96,46,72,31,51,36,61,40,84,66,57,43,70,67,70,65,58,81,76,92,54,98,57,88,78,89,68,64,63,48,56,77,64,50,82,44,71,32,45,72,43,77,42,66,59,48,76,48,59,40,37,39,37,29,91,39,73,33,64,75,64,29,50,26,37,45,31,41,36,41,29,56,58,78,133

Nearest PDB structures (foldseek):
  8w7n-assembly1_A  TM=7.584E-01  e=9.817E-06  Bacillus thuringiensis
  3wnk-assembly1_A  TM=7.041E-01  e=5.164E-05  Niallia circulans
  6ueh-assembly1_A  TM=6.517E-01  e=7.513E-05  metagenome
  4w8j-assembly1_A-2  TM=6.860E-01  e=1.284E-04  Bacillus thuringiensis serovar kurstaki str. HD73
  6f2p-assembly1_A  TM=6.949E-01  e=3.551E-04  Paenibacillus

Sequence (349 aa):
AMCENIGWNMGRLLKKLDELKLAEDTIIVYLSDNGPNSWRWNGEMKGRKGSVDEGGVRSPLFVRWPKRISPGRMVEPIASHIDLLPTLVDLCDIDVSNSPRQPKPMDGVSLKPLLLGEDVNWPDRAIFSTWGNKYSIRTQRYRADAATLFDMQSDPAQRENLAQRQPDLHRALLARLNDWRKEMAADKPGDRAYPVGHPARGFTVLPAQDSEFQGKGLRFSAGPPNASWLTGWTAADAHVDWDIEVLTAGDYTVTVKYACADEAVGTKLAVTRGSRSVSAEIKEAFDPPLFPAPDRVKRIESYDKPFQRLSLGRLRLEAGRAPLVLTTPKLNGELGIEIRQVELRRVEP